Protein AF-D1BMT0-F1 (afdb_monomer)

Organism: Veillonella parvula (strain ATCC 10790 / DSM 2008 / CCUG 5123 / JCM 12972 / NCTC 11810 / Te3) (NCBI:txid479436)

Sequence (242 aa):
MDELYSVRMRAAQGGPHENGGHHISGAERIVTLNQVGFIAQSLAERALHHSKGTADFINITVDLIPSETITYIDCLKVKEHTANTVTEAHQLAVKLLQGTDISESAIRNSIFLLKSLVSSMRGAMLVDAISGERLDAGNRGVRVSHMDSFDSDKLGDNEHMREALVLASKVQSAEGIVGELCWSDDPDYTIGYVACNGVYHRIPNMKEIGSNLGGRVFFVKPNIDLEGVIEYLEKEPVLVQW

InterPro domains:
  IPR005499 6-carboxyhexanoate--CoA ligase [MF_00668] (4-241)
  IPR005499 6-carboxyhexanoate--CoA ligase [PF03744] (5-240)
  IPR005499 6-carboxyhexanoate--CoA ligase [TIGR01204] (18-240)

Foldseek 3Di:
DAWKKKKKKWFFAPDDVVVVTHGFDIDIDIDGPVCNVVVNVVRQVCQCDGPSHGGPDMDIDMGTDDPVLEAEDAFFAEDEDEDDALVRLLVVLLVVLDDPQAHSQLSVLLLVVLVPDPAEECAAFEAARYNNDTDDDDRNYQHFDQWDEPCLCVVDDPPVVSRVRRLLRLLAPQPFFAKKWWDALNLQGQWTWMDHDRYTYITGRNDDRRHSGIHMYTHGYPPDPPVSSSCSRHPRHYYYDD

Solvent-accessible surface area (backbone atoms only — not comparable to full-atom values): 12889 Å² total; per-residue (Å²): 131,83,64,37,28,40,40,39,39,43,22,8,30,81,38,51,62,92,73,70,15,45,81,41,39,68,53,63,42,64,37,45,72,92,43,50,68,61,49,54,51,51,52,51,51,51,28,54,68,29,94,76,41,62,41,76,27,79,49,76,48,79,44,81,48,64,74,90,63,52,44,77,42,71,55,49,45,79,43,86,58,86,36,92,38,44,68,52,21,51,52,48,48,45,65,69,58,44,56,97,72,26,32,63,64,13,50,53,43,48,54,49,54,52,71,66,49,92,61,55,46,81,21,25,43,37,24,32,14,62,80,30,50,74,72,55,74,81,74,50,43,54,52,71,39,54,50,32,44,96,60,46,71,79,78,48,88,53,60,70,57,46,55,50,46,48,51,50,28,56,51,62,67,38,79,50,42,64,33,37,44,38,35,45,39,51,33,89,42,31,51,21,35,36,34,44,94,67,31,36,38,38,33,34,29,56,43,63,79,68,38,53,62,20,39,38,37,37,24,28,47,78,93,54,65,62,66,61,41,50,47,45,38,46,62,45,37,35,39,40,41,132

Structure (mmCIF, N/CA/C/O backbone):
data_AF-D1BMT0-F1
#
_entry.id   AF-D1BMT0-F1
#
loop_
_atom_site.group_PDB
_atom_site.id
_atom_site.type_symbol
_atom_site.label_atom_id
_atom_site.label_alt_id
_atom_site.label_comp_id
_atom_site.label_asym_id
_atom_site.label_entity_id
_atom_site.label_seq_id
_atom_site.pdbx_PDB_ins_code
_atom_site.Cartn_x
_atom_site.Cartn_y
_atom_site.Cartn_z
_atom_site.occupancy
_atom_site.B_iso_or_equiv
_atom_site.auth_seq_id
_atom_site.auth_comp_id
_atom_site.auth_asym_id
_atom_site.auth_atom_id
_atom_site.pdbx_PDB_model_num
ATOM 1 N N . MET A 1 1 ? -15.843 11.408 22.384 1.00 71.06 1 MET A N 1
ATOM 2 C CA . MET A 1 1 ? -15.293 11.445 21.017 1.00 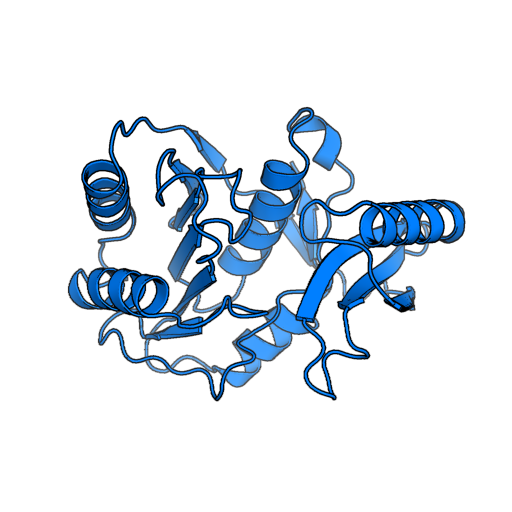71.06 1 MET A CA 1
ATOM 3 C C . MET A 1 1 ? -16.433 11.132 20.088 1.00 71.06 1 MET A C 1
ATOM 5 O O . MET A 1 1 ? -17.244 10.283 20.447 1.00 71.06 1 MET A O 1
ATOM 9 N N . ASP A 1 2 ? -16.521 11.847 18.975 1.00 85.00 2 ASP A N 1
ATOM 10 C CA . ASP A 1 2 ? -17.497 11.522 17.941 1.00 85.00 2 ASP A CA 1
ATOM 11 C C . ASP A 1 2 ? -17.183 10.143 17.350 1.00 85.00 2 ASP A C 1
ATOM 13 O O . ASP A 1 2 ? -16.026 9.718 17.323 1.00 85.00 2 ASP A O 1
ATOM 17 N N . GLU A 1 3 ? -18.219 9.434 16.910 1.00 92.88 3 GLU A N 1
ATOM 18 C CA . GLU A 1 3 ? -18.062 8.172 16.191 1.00 92.88 3 GLU A CA 1
ATOM 19 C C . GLU A 1 3 ? -17.334 8.401 14.865 1.00 92.88 3 GLU A C 1
ATOM 21 O O . GLU A 1 3 ? -17.663 9.327 14.112 1.00 92.88 3 GLU A O 1
ATOM 26 N N . LEU A 1 4 ? -16.369 7.530 14.576 1.00 96.62 4 LEU A N 1
ATOM 27 C CA . LEU A 1 4 ? -15.556 7.589 13.370 1.00 96.62 4 LEU A CA 1
ATOM 28 C C . LEU A 1 4 ? -15.907 6.448 12.425 1.00 96.62 4 LEU A C 1
ATOM 30 O O . LEU A 1 4 ? -16.125 5.317 12.846 1.00 96.62 4 LEU A O 1
ATOM 34 N N . TYR A 1 5 ? -15.937 6.756 11.137 1.00 96.69 5 TYR A N 1
ATOM 35 C CA . TYR A 1 5 ? -16.344 5.862 10.067 1.00 96.69 5 TYR A CA 1
ATOM 36 C C . TYR A 1 5 ? -15.218 5.752 9.043 1.00 96.69 5 TYR A C 1
ATOM 38 O O . TYR A 1 5 ? -14.707 6.769 8.574 1.00 96.69 5 TYR A O 1
ATOM 46 N N . SER A 1 6 ? -14.856 4.526 8.668 1.00 96.06 6 SER A N 1
ATOM 47 C CA . SER A 1 6 ? -13.969 4.252 7.539 1.00 96.06 6 SER A CA 1
ATOM 48 C C . SER A 1 6 ? -14.786 4.289 6.253 1.00 96.06 6 SER A C 1
ATOM 50 O O . SER A 1 6 ? -15.688 3.474 6.071 1.00 96.06 6 SER A O 1
ATOM 52 N N . VAL A 1 7 ? -14.478 5.227 5.360 1.00 97.38 7 VAL A N 1
ATOM 53 C CA . VAL A 1 7 ? -15.055 5.319 4.016 1.00 97.38 7 VAL A CA 1
ATOM 54 C C . VAL A 1 7 ? -13.980 4.913 3.017 1.00 97.38 7 VAL A C 1
ATOM 56 O O . VAL A 1 7 ? -12.996 5.626 2.841 1.00 97.38 7 VAL A O 1
ATOM 59 N N . ARG A 1 8 ? -14.152 3.769 2.353 1.00 96.56 8 ARG A N 1
ATOM 60 C CA . ARG A 1 8 ? -13.165 3.193 1.424 1.00 96.56 8 ARG A CA 1
ATOM 61 C C . ARG A 1 8 ? -13.764 3.063 0.037 1.00 96.56 8 ARG A C 1
ATOM 63 O O . ARG A 1 8 ? -14.887 2.593 -0.104 1.00 96.56 8 ARG A O 1
ATOM 70 N N . MET A 1 9 ? -13.008 3.432 -0.990 1.00 96.50 9 MET A N 1
ATOM 71 C CA . MET A 1 9 ? -13.428 3.369 -2.387 1.00 96.50 9 MET A CA 1
ATOM 72 C C . MET A 1 9 ? -12.431 2.577 -3.229 1.00 96.50 9 MET A C 1
ATOM 74 O O . MET A 1 9 ? -11.211 2.707 -3.088 1.00 96.50 9 MET A O 1
ATOM 78 N N . ARG A 1 10 ? -12.962 1.776 -4.155 1.00 94.88 10 ARG A N 1
ATOM 79 C CA . ARG A 1 10 ? -12.200 1.169 -5.250 1.00 94.88 10 ARG A CA 1
ATOM 80 C C . ARG A 1 10 ? -12.962 1.277 -6.565 1.00 94.88 10 ARG A C 1
ATOM 82 O O . ARG A 1 10 ? -14.167 1.037 -6.609 1.00 94.88 10 ARG A O 1
ATOM 89 N N . ALA A 1 11 ? -12.227 1.561 -7.634 1.00 95.81 11 ALA A N 1
ATOM 90 C CA . ALA A 1 11 ? -12.766 1.754 -8.969 1.00 95.81 11 ALA A CA 1
ATOM 91 C C . ALA A 1 11 ? -11.979 0.975 -10.031 1.00 95.81 11 ALA A C 1
ATOM 93 O O . ALA A 1 11 ? -10.755 0.793 -9.926 1.00 95.81 11 ALA A O 1
ATOM 94 N N . ALA A 1 12 ? -12.691 0.487 -11.042 1.00 95.12 12 ALA A N 1
ATOM 95 C CA . ALA A 1 12 ? -12.141 -0.300 -12.136 1.00 95.12 12 ALA A CA 1
ATOM 96 C C . ALA A 1 12 ? -12.815 0.020 -13.475 1.00 95.12 12 ALA A C 1
ATOM 98 O O . ALA A 1 12 ? -13.932 0.534 -13.503 1.00 95.12 12 ALA A O 1
ATOM 99 N N . GLN A 1 13 ? -12.119 -0.306 -14.563 1.00 94.88 13 GLN A N 1
ATOM 100 C CA . GLN A 1 13 ? -12.630 -0.288 -15.931 1.00 94.88 13 GLN A CA 1
ATOM 101 C C . GLN A 1 13 ? -12.543 -1.696 -16.534 1.00 94.88 13 GLN A C 1
ATOM 103 O O . GLN A 1 13 ? -11.547 -2.398 -16.346 1.00 94.88 13 GLN A O 1
ATOM 108 N N . GLY A 1 14 ? -13.564 -2.108 -17.283 1.00 95.38 14 GLY A N 1
ATOM 109 C CA . GLY A 1 14 ? -13.712 -3.475 -17.774 1.00 95.38 14 GLY A CA 1
ATOM 110 C C . GLY A 1 14 ? -14.320 -4.421 -16.733 1.00 95.38 14 GLY A C 1
ATOM 111 O O . GLY A 1 14 ? -14.075 -5.625 -16.794 1.00 95.38 14 GLY A O 1
ATOM 112 N N . GLY A 1 15 ? -15.095 -3.895 -15.777 1.00 94.38 15 GLY A N 1
ATOM 113 C CA . GLY A 1 15 ? -15.725 -4.659 -14.697 1.00 94.38 15 GLY A CA 1
ATOM 114 C C . GLY A 1 15 ? -14.922 -4.691 -13.386 1.00 94.38 15 GLY A C 1
ATOM 115 O O . GLY A 1 15 ? -13.893 -4.029 -13.265 1.00 94.38 15 GLY A O 1
ATOM 116 N N . P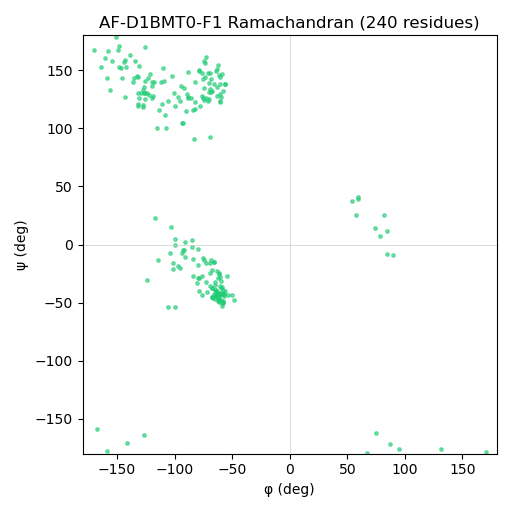RO A 1 16 ? -15.385 -5.439 -12.365 1.00 93.69 16 PRO A N 1
ATOM 117 C CA . PRO A 1 16 ? -14.725 -5.508 -11.058 1.00 93.69 16 PRO A CA 1
ATOM 118 C C . PRO A 1 16 ? -13.303 -6.086 -11.126 1.00 93.69 16 PRO A C 1
ATOM 120 O O . PRO A 1 16 ? -12.999 -6.917 -11.986 1.00 93.69 16 PRO A O 1
ATOM 123 N N . HIS A 1 17 ? -12.439 -5.730 -10.165 1.00 89.62 17 HIS A N 1
ATOM 124 C CA . HIS A 1 17 ? -11.061 -6.249 -10.101 1.00 89.62 17 HIS A CA 1
ATOM 125 C C . HIS A 1 17 ? -11.010 -7.778 -9.979 1.00 89.62 17 HIS A C 1
ATOM 127 O O . HIS A 1 17 ? -10.063 -8.403 -10.449 1.00 89.62 17 HIS A O 1
ATOM 133 N N . GLU A 1 18 ? -12.012 -8.381 -9.337 1.00 89.44 18 GLU A N 1
ATOM 134 C CA . GLU A 1 18 ? -12.175 -9.832 -9.192 1.00 89.44 18 GLU A CA 1
ATOM 135 C C . GLU A 1 18 ? -12.336 -10.542 -10.541 1.00 89.44 18 GLU A C 1
ATOM 137 O O . GLU A 1 18 ? -11.962 -11.705 -10.668 1.00 89.44 18 GLU A O 1
ATOM 142 N N . ASN A 1 19 ? -12.820 -9.821 -11.554 1.00 92.19 19 ASN A N 1
ATOM 143 C CA . ASN A 1 19 ? -13.013 -10.314 -12.914 1.00 92.19 19 ASN A CA 1
ATOM 144 C C . ASN A 1 19 ? -11.914 -9.822 -13.873 1.00 92.19 19 ASN A C 1
ATOM 146 O O . ASN A 1 19 ? -12.079 -9.895 -15.087 1.00 92.19 19 ASN A O 1
ATOM 150 N N . GLY A 1 20 ? -10.797 -9.311 -13.343 1.00 88.19 20 GLY A N 1
ATOM 151 C CA . GLY A 1 20 ? -9.677 -8.814 -14.147 1.00 88.19 20 GLY A CA 1
ATOM 152 C C . GLY A 1 20 ? -9.821 -7.370 -14.632 1.00 88.19 20 GLY A C 1
ATOM 153 O O . GLY A 1 20 ? -9.018 -6.940 -15.456 1.00 88.19 20 GLY A O 1
ATOM 154 N N . GLY A 1 21 ? -10.796 -6.615 -14.112 1.00 92.00 21 GLY A N 1
ATOM 155 C CA . GLY A 1 21 ? -10.943 -5.192 -14.410 1.00 92.00 21 GLY A CA 1
ATOM 156 C C . GLY A 1 21 ? -9.685 -4.386 -14.082 1.00 92.00 21 GLY A C 1
ATOM 157 O O . GLY A 1 21 ? -9.050 -4.577 -13.036 1.00 92.00 21 GLY A O 1
ATOM 158 N N . HIS A 1 22 ? -9.332 -3.468 -14.978 1.00 89.25 22 HIS A N 1
ATOM 159 C CA . HIS A 1 22 ? -8.178 -2.593 -14.829 1.00 89.25 22 HIS A CA 1
ATOM 160 C C . HIS A 1 22 ? -8.414 -1.596 -13.692 1.00 89.25 22 HIS A C 1
ATOM 162 O O . HIS A 1 22 ? -9.466 -0.966 -13.619 1.00 89.25 22 HIS A O 1
ATOM 168 N N . HIS A 1 23 ? -7.448 -1.454 -12.785 1.00 88.69 23 HIS A N 1
ATOM 169 C CA . HIS A 1 23 ? -7.578 -0.546 -11.651 1.00 88.69 23 HIS A CA 1
ATOM 170 C C . HIS A 1 23 ? -7.507 0.916 -12.103 1.00 88.69 23 HIS A C 1
ATOM 172 O O . HIS A 1 23 ? -6.514 1.324 -12.696 1.00 88.69 23 HIS A O 1
ATOM 178 N N . ILE A 1 24 ? -8.537 1.699 -11.771 1.00 90.62 24 ILE A N 1
ATOM 179 C CA . ILE A 1 24 ? -8.607 3.125 -12.113 1.00 90.62 24 ILE A CA 1
ATOM 180 C C . ILE A 1 24 ? -8.216 3.988 -10.922 1.00 90.62 24 ILE A C 1
ATOM 182 O O . ILE A 1 24 ? -7.329 4.826 -11.037 1.00 90.62 24 ILE A O 1
ATOM 186 N N . SER A 1 25 ? -8.864 3.779 -9.776 1.00 90.50 25 SER A N 1
ATOM 187 C CA . SER A 1 25 ? -8.621 4.579 -8.579 1.00 90.50 25 SER A CA 1
ATOM 188 C C . SER A 1 25 ? -8.960 3.809 -7.310 1.00 90.50 25 SER A C 1
ATOM 190 O O . SER A 1 25 ? -9.739 2.849 -7.315 1.00 90.50 25 SER A O 1
ATOM 192 N N . GLY A 1 26 ? -8.373 4.231 -6.201 1.00 91.75 26 GLY A N 1
ATOM 193 C CA . GLY A 1 26 ? -8.740 3.796 -4.868 1.00 91.75 26 GLY A CA 1
ATOM 194 C C . GLY A 1 26 ? -8.275 4.821 -3.852 1.00 91.75 26 GLY A C 1
ATOM 195 O O . GLY A 1 26 ? -7.221 5.426 -4.024 1.00 91.75 26 GLY A O 1
ATOM 196 N N . ALA A 1 27 ? -9.079 5.020 -2.822 1.00 92.75 27 ALA A N 1
ATOM 197 C CA . ALA A 1 27 ? -8.809 5.979 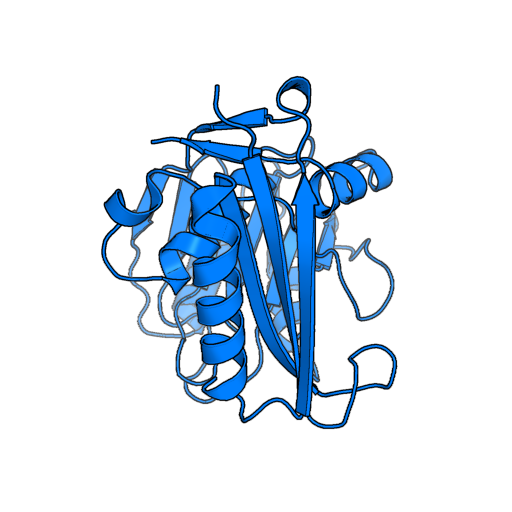-1.765 1.00 92.75 27 ALA A CA 1
ATOM 198 C C . ALA A 1 27 ? -9.645 5.620 -0.539 1.00 92.75 27 ALA A C 1
ATOM 200 O O . ALA A 1 27 ? -10.642 4.901 -0.639 1.00 92.75 27 ALA A O 1
ATOM 201 N N . GLU A 1 28 ? -9.236 6.127 0.611 1.00 94.50 28 GLU A N 1
ATOM 202 C CA . GLU A 1 28 ? -9.969 5.962 1.854 1.00 94.50 28 GLU A CA 1
ATOM 203 C C . GLU A 1 28 ? -9.873 7.204 2.724 1.00 94.50 28 GLU A C 1
ATOM 205 O O . GLU A 1 28 ? -8.955 8.011 2.558 1.00 94.50 28 GLU A O 1
ATOM 210 N N . ARG A 1 29 ? -10.845 7.352 3.623 1.00 94.81 29 ARG A N 1
ATOM 211 C CA . ARG A 1 29 ? -10.865 8.370 4.668 1.00 94.81 29 ARG A CA 1
ATOM 212 C C . ARG A 1 29 ? -11.455 7.806 5.960 1.00 94.81 29 ARG A C 1
ATOM 214 O O . ARG A 1 29 ? -12.303 6.915 5.909 1.00 94.81 29 ARG A O 1
ATOM 221 N N . ILE A 1 30 ? -11.053 8.355 7.101 1.00 95.31 30 ILE A N 1
ATOM 222 C CA . ILE A 1 30 ? -11.669 8.123 8.411 1.00 95.31 30 ILE A CA 1
ATOM 223 C C . ILE A 1 30 ? -12.295 9.434 8.862 1.00 95.31 30 ILE A C 1
ATOM 225 O O . ILE A 1 30 ? -11.600 10.423 9.075 1.00 95.31 30 ILE A O 1
ATOM 229 N N . VAL A 1 31 ? -13.619 9.450 8.991 1.00 94.75 31 VAL A N 1
ATOM 230 C CA . VAL A 1 31 ? -14.383 10.692 9.160 1.00 94.75 31 VAL A CA 1
ATOM 231 C C . VAL A 1 31 ? -15.495 10.562 10.186 1.00 94.75 31 VAL A C 1
ATOM 233 O O . VAL A 1 31 ? -15.909 9.460 10.531 1.00 94.75 31 VAL A O 1
ATOM 236 N N . THR A 1 32 ? -16.014 11.688 10.666 1.00 95.25 32 THR A N 1
ATOM 237 C CA . THR A 1 32 ? -17.200 11.689 11.531 1.00 95.25 32 THR A CA 1
ATOM 238 C C . THR A 1 32 ? -18.474 11.400 10.726 1.00 95.25 32 THR A C 1
ATOM 240 O O . THR A 1 32 ? -18.532 11.624 9.514 1.00 95.25 32 THR A O 1
ATOM 243 N N . LEU A 1 33 ? -19.539 10.932 11.391 1.00 95.56 33 LEU A N 1
ATOM 244 C CA . LEU A 1 33 ? -20.809 10.545 10.745 1.00 95.56 33 LEU A CA 1
ATOM 245 C C . LEU A 1 33 ? -21.374 11.606 9.779 1.00 95.56 33 LEU A C 1
ATOM 247 O O . LEU A 1 33 ? -21.811 11.291 8.674 1.00 95.56 33 LEU A O 1
ATOM 251 N N . ASN A 1 34 ? -21.352 12.879 10.179 1.00 95.81 34 ASN A N 1
ATOM 252 C CA . ASN A 1 34 ? -21.851 13.998 9.371 1.00 95.81 34 ASN A CA 1
ATOM 253 C C . ASN A 1 34 ? -21.043 14.244 8.082 1.00 95.81 34 ASN A C 1
ATOM 255 O O . ASN A 1 34 ? -21.527 14.947 7.197 1.00 95.81 34 ASN A O 1
ATOM 259 N N . GLN A 1 35 ? -19.839 13.680 7.964 1.00 95.88 35 GLN A N 1
ATOM 260 C CA . GLN A 1 35 ? -18.975 13.833 6.797 1.00 95.88 35 GLN A CA 1
ATOM 261 C C . GLN A 1 35 ? -19.118 12.690 5.782 1.00 95.88 35 GLN A C 1
ATOM 263 O O . GLN A 1 35 ? -18.808 12.875 4.605 1.00 95.88 35 GLN A O 1
ATOM 268 N N . VAL A 1 36 ? -19.635 11.529 6.204 1.00 96.88 36 VAL A N 1
ATOM 269 C CA . VAL A 1 36 ? -19.723 10.303 5.388 1.00 96.88 36 VAL A CA 1
ATOM 270 C C . VAL A 1 36 ? -20.318 10.566 4.003 1.00 96.88 36 VAL A C 1
ATOM 272 O O . VAL A 1 36 ? -19.745 10.149 2.998 1.00 96.88 36 VAL A O 1
ATOM 275 N N . GLY A 1 37 ? -21.441 11.289 3.933 1.00 97.31 37 GLY A N 1
ATOM 276 C CA . GLY A 1 37 ? -22.147 11.536 2.673 1.00 97.31 37 GLY A CA 1
ATOM 277 C C . GLY A 1 37 ? -21.317 12.313 1.648 1.00 97.31 37 GLY A C 1
ATOM 278 O O . GLY A 1 37 ? -21.207 11.886 0.499 1.00 97.31 37 GLY A O 1
ATOM 279 N N . PHE A 1 38 ? -20.698 13.429 2.052 1.00 96.88 38 PHE A N 1
ATOM 280 C CA . PHE A 1 38 ? -19.913 14.237 1.114 1.00 96.88 38 PHE A CA 1
ATOM 281 C C . PHE A 1 38 ? -18.589 13.560 0.745 1.00 96.88 38 PHE A C 1
ATOM 283 O O . PHE A 1 38 ? -18.123 13.708 -0.382 1.00 96.88 38 PHE A O 1
ATOM 290 N N . ILE A 1 39 ? -17.988 12.799 1.664 1.00 96.31 39 ILE A N 1
ATOM 291 C CA . ILE A 1 39 ? -16.762 12.046 1.383 1.00 96.31 39 ILE A CA 1
ATOM 292 C C . ILE A 1 39 ? -17.049 10.935 0.379 1.00 96.31 39 ILE A C 1
ATOM 294 O O . ILE A 1 39 ? -16.319 10.809 -0.600 1.00 96.31 39 ILE A O 1
ATOM 298 N N . ALA A 1 40 ? -18.137 10.180 0.553 1.00 97.75 40 ALA A N 1
ATOM 299 C CA . ALA A 1 40 ? -18.548 9.167 -0.415 1.00 97.75 40 ALA A CA 1
ATOM 300 C C . ALA A 1 40 ? -18.766 9.774 -1.813 1.00 97.75 40 ALA A C 1
ATOM 302 O O . ALA A 1 40 ? -18.295 9.216 -2.804 1.00 97.75 40 ALA A O 1
ATOM 303 N N . GLN A 1 41 ? -19.403 10.947 -1.893 1.00 97.75 41 GLN A N 1
ATOM 304 C CA . GLN A 1 41 ? -19.543 11.680 -3.152 1.00 97.75 41 GLN A CA 1
ATOM 305 C C . GLN A 1 41 ? -18.178 12.070 -3.740 1.00 97.75 41 GLN A C 1
ATOM 307 O O . GLN A 1 41 ? -17.917 11.782 -4.904 1.00 97.75 41 GLN A O 1
ATOM 312 N N . SER A 1 42 ? -17.292 12.674 -2.944 1.00 96.06 42 SER A N 1
ATOM 313 C CA . SER A 1 42 ? -15.950 13.081 -3.384 1.00 96.06 42 SER A CA 1
ATOM 314 C C . SER A 1 42 ? -15.133 11.902 -3.933 1.00 96.06 42 SER A C 1
ATOM 316 O O . SER A 1 42 ? -14.520 11.998 -4.996 1.00 96.06 42 SER A O 1
ATOM 318 N N . LEU A 1 43 ? -15.183 10.745 -3.265 1.00 95.56 43 LEU A N 1
ATOM 319 C CA . LEU A 1 43 ? -14.502 9.536 -3.731 1.00 95.56 43 LEU A CA 1
ATOM 320 C C . LEU A 1 43 ? -15.111 8.983 -5.029 1.00 95.56 43 LEU A C 1
ATOM 322 O O . LEU A 1 43 ? -14.370 8.519 -5.896 1.00 95.56 43 LEU A O 1
ATOM 326 N N . ALA A 1 44 ? -16.435 9.051 -5.197 1.00 96.50 44 ALA A N 1
ATOM 327 C CA . ALA A 1 44 ? -17.079 8.680 -6.456 1.00 96.50 44 ALA A CA 1
ATOM 328 C C . ALA A 1 44 ? -16.639 9.603 -7.607 1.00 96.50 44 ALA A C 1
ATOM 330 O O . ALA A 1 44 ? -16.279 9.119 -8.678 1.00 96.50 44 ALA A O 1
ATOM 331 N N . GLU A 1 45 ? -16.586 10.916 -7.372 1.00 96.19 45 GLU A N 1
ATOM 332 C CA . GLU A 1 45 ? -16.110 11.897 -8.356 1.00 96.19 45 GLU A CA 1
ATOM 333 C C . GLU A 1 45 ? -14.652 11.643 -8.756 1.00 96.19 45 GLU A C 1
ATOM 335 O O . GLU A 1 45 ? -14.330 11.628 -9.948 1.00 96.19 45 GLU A O 1
ATOM 340 N N . ARG A 1 46 ? -13.778 11.355 -7.779 1.00 92.69 46 ARG A N 1
ATOM 341 C CA . ARG A 1 46 ? -12.376 10.977 -8.025 1.00 92.69 46 ARG A CA 1
ATOM 342 C C . ARG A 1 46 ? -12.260 9.738 -8.914 1.00 92.69 46 ARG A C 1
ATOM 344 O O . ARG A 1 46 ? -11.387 9.685 -9.776 1.00 92.69 46 ARG A O 1
ATOM 351 N N . ALA A 1 47 ? -13.129 8.747 -8.726 1.00 93.25 47 ALA A N 1
ATOM 352 C CA . ALA A 1 47 ? -13.146 7.536 -9.544 1.00 93.25 47 ALA A CA 1
ATOM 353 C C . ALA A 1 47 ? -13.614 7.780 -10.989 1.00 93.25 47 ALA A C 1
ATOM 355 O O . ALA A 1 47 ? -13.113 7.134 -11.911 1.00 93.25 47 ALA A O 1
ATOM 356 N N . LEU A 1 48 ? -14.565 8.695 -11.192 1.00 94.94 48 LEU A N 1
ATOM 357 C CA . LEU A 1 48 ? -15.126 9.009 -12.511 1.00 94.94 48 LEU A CA 1
ATOM 358 C C . LEU A 1 48 ? -14.190 9.872 -13.373 1.00 94.94 48 LEU A C 1
ATOM 360 O O . LEU A 1 48 ? -14.233 9.776 -14.600 1.00 94.94 48 LEU A O 1
ATOM 364 N N . HIS A 1 49 ? -13.326 10.669 -12.739 1.00 92.88 49 HIS A N 1
ATOM 365 C CA . HIS A 1 49 ? -12.472 11.662 -13.399 1.00 92.88 49 HIS A CA 1
ATOM 366 C C . HIS A 1 49 ? -10.964 11.381 -13.256 1.00 92.88 49 HIS A C 1
ATOM 368 O O . HIS A 1 49 ? -10.147 12.296 -13.364 1.00 92.88 49 HIS A O 1
ATOM 374 N N . HIS A 1 50 ? -10.572 10.130 -12.999 1.00 87.38 50 HIS A N 1
ATOM 375 C CA . HIS A 1 50 ? -9.168 9.771 -12.795 1.00 87.38 50 HIS A CA 1
ATOM 376 C C . HIS A 1 50 ? -8.344 9.834 -14.094 1.00 87.38 50 HIS A C 1
ATOM 378 O O . HIS A 1 50 ? -8.821 9.479 -15.172 1.00 87.38 50 HIS A O 1
ATOM 384 N N . SER A 1 51 ? -7.056 10.180 -13.994 1.00 83.06 51 SER A N 1
ATOM 385 C CA . SER A 1 51 ? -6.132 10.266 -15.143 1.00 83.06 51 SER A CA 1
ATOM 386 C C . SER A 1 51 ? -5.899 8.927 -15.860 1.00 83.06 51 SER A C 1
ATOM 388 O O . SER A 1 51 ? -5.563 8.903 -17.042 1.00 83.06 51 SER A O 1
ATOM 390 N N . LYS A 1 52 ? -6.121 7.804 -15.163 1.00 83.31 52 LYS A N 1
ATOM 391 C CA . LYS A 1 52 ? -6.040 6.437 -15.716 1.00 83.31 52 LYS A CA 1
ATOM 392 C C . LYS A 1 52 ? -7.227 6.067 -16.613 1.00 83.31 52 LYS A C 1
ATOM 394 O O . LYS A 1 52 ? -7.152 5.066 -17.318 1.00 83.31 52 LYS A O 1
ATOM 399 N N . GLY A 1 53 ? -8.306 6.850 -16.594 1.00 87.19 53 GLY A N 1
ATOM 400 C CA . GLY A 1 53 ? -9.519 6.614 -17.375 1.00 87.19 53 GLY A CA 1
ATOM 401 C C . GLY A 1 53 ? -10.794 6.705 -16.538 1.00 87.19 53 GLY A C 1
ATOM 402 O O . GLY A 1 53 ? -10.763 7.003 -15.346 1.00 87.19 53 GLY A O 1
ATOM 403 N N . THR A 1 54 ? -11.930 6.424 -17.175 1.00 90.31 54 THR A N 1
ATOM 404 C CA . THR A 1 54 ? -13.252 6.447 -16.533 1.00 90.31 54 THR A CA 1
ATOM 405 C C . THR A 1 54 ? -13.644 5.049 -16.071 1.00 90.31 54 THR A C 1
ATOM 407 O O . THR A 1 54 ? -13.702 4.115 -16.874 1.00 90.31 54 THR A O 1
ATOM 410 N N . ALA A 1 55 ? -13.932 4.912 -14.779 1.00 94.62 55 ALA A N 1
ATOM 411 C CA . ALA A 1 55 ? -14.385 3.658 -14.195 1.00 94.62 55 ALA A CA 1
ATOM 412 C C . ALA A 1 55 ? -15.809 3.283 -14.646 1.00 94.62 55 ALA A C 1
ATOM 414 O O . ALA A 1 55 ? -16.700 4.129 -14.676 1.00 94.62 55 ALA A O 1
ATOM 415 N N . ASP A 1 56 ? -16.031 1.999 -14.938 1.00 96.06 56 ASP A N 1
ATOM 416 C CA . ASP A 1 56 ? -17.359 1.401 -15.156 1.00 96.06 56 ASP A CA 1
ATOM 417 C C . ASP A 1 56 ? -17.836 0.566 -13.954 1.00 96.06 56 ASP A C 1
ATOM 419 O O . ASP A 1 56 ? -18.994 0.152 -13.886 1.00 96.06 56 ASP A O 1
ATOM 423 N N . PHE A 1 57 ? -16.959 0.375 -12.967 1.00 97.81 57 PHE A N 1
ATOM 424 C CA . PHE A 1 57 ? -17.259 -0.222 -11.677 1.00 97.81 57 PHE A CA 1
ATOM 425 C C . PHE A 1 57 ? -16.697 0.650 -10.553 1.00 97.81 57 PHE A C 1
ATOM 427 O O . PHE A 1 57 ? -15.499 0.934 -10.520 1.00 97.81 57 PHE A O 1
ATOM 434 N N . ILE A 1 58 ? -17.549 1.028 -9.598 1.00 97.62 58 ILE A N 1
ATOM 435 C CA . ILE A 1 58 ? -17.171 1.756 -8.381 1.00 97.62 58 ILE A CA 1
ATOM 436 C C . ILE A 1 58 ? -17.826 1.055 -7.194 1.00 97.62 58 ILE A C 1
ATOM 438 O O . ILE A 1 58 ? -19.024 0.777 -7.207 1.00 97.62 58 ILE A O 1
ATOM 442 N N . ASN A 1 59 ? -17.040 0.773 -6.160 1.00 97.88 59 ASN A N 1
ATOM 443 C CA . ASN A 1 59 ? -17.524 0.238 -4.896 1.00 97.88 59 ASN A CA 1
ATOM 444 C C . ASN A 1 59 ? -17.039 1.142 -3.761 1.00 97.88 59 ASN A C 1
ATOM 446 O O . ASN A 1 59 ? -15.839 1.413 -3.666 1.00 97.88 59 ASN A O 1
ATOM 450 N N . ILE A 1 60 ? -17.983 1.616 -2.948 1.00 98.06 60 ILE A N 1
ATOM 451 C CA . ILE A 1 60 ? -17.730 2.415 -1.753 1.00 98.06 60 ILE A CA 1
ATOM 452 C C . ILE A 1 60 ? -18.288 1.650 -0.557 1.00 98.06 60 ILE A C 1
ATOM 454 O O . ILE A 1 60 ? -19.470 1.307 -0.539 1.00 98.06 60 ILE A O 1
ATOM 458 N N . THR A 1 61 ? -17.441 1.428 0.441 1.00 97.81 61 THR A N 1
ATOM 459 C CA . THR A 1 61 ? -17.801 0.802 1.714 1.00 97.81 61 THR A CA 1
ATOM 460 C C . THR A 1 61 ? -17.707 1.838 2.823 1.00 97.81 61 THR A C 1
ATOM 462 O O . THR A 1 61 ? -16.777 2.647 2.832 1.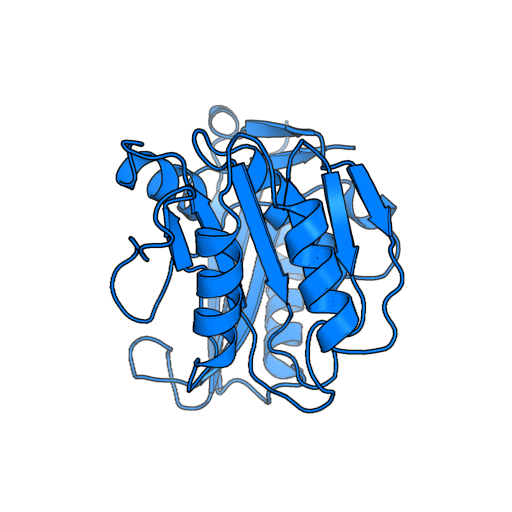00 97.81 61 THR A O 1
ATOM 465 N N . VAL A 1 62 ? -18.664 1.806 3.750 1.00 97.38 62 VAL A N 1
ATOM 466 C CA . VAL A 1 62 ? -18.680 2.643 4.952 1.00 97.38 62 VAL A CA 1
ATOM 467 C C . VAL A 1 62 ? -18.858 1.741 6.165 1.00 97.38 62 VAL A C 1
ATOM 469 O O . VAL A 1 62 ? -19.878 1.062 6.267 1.00 97.38 62 VAL A O 1
ATOM 472 N N . ASP A 1 63 ? -17.897 1.771 7.083 1.00 96.00 63 ASP A N 1
ATOM 473 C CA . ASP A 1 63 ? -17.894 0.961 8.302 1.00 96.00 63 ASP A CA 1
ATOM 474 C C . ASP A 1 63 ? -17.700 1.865 9.530 1.00 96.00 63 ASP A C 1
ATOM 476 O O . ASP A 1 63 ? -16.840 2.744 9.514 1.00 96.00 63 ASP A O 1
ATOM 480 N N . LEU A 1 64 ? -18.472 1.656 10.602 1.00 96.94 64 LEU A N 1
ATOM 481 C CA . LEU A 1 64 ? -18.201 2.282 11.903 1.00 96.94 64 LEU A CA 1
ATOM 482 C C . LEU A 1 64 ? -16.929 1.667 12.501 1.00 96.94 64 LEU A C 1
ATOM 484 O O . LEU A 1 64 ? -16.795 0.444 12.538 1.00 96.94 64 LEU A O 1
ATOM 488 N N . ILE A 1 65 ? -16.028 2.506 13.006 1.00 96.44 65 ILE A N 1
ATOM 489 C CA . ILE A 1 65 ? -14.799 2.082 13.676 1.00 96.44 65 ILE A CA 1
ATOM 490 C C . ILE A 1 65 ? -15.012 2.163 15.194 1.00 96.44 65 ILE A C 1
ATOM 492 O O . ILE A 1 65 ? -15.256 3.261 15.706 1.00 96.44 65 ILE A O 1
ATOM 496 N N . PRO A 1 66 ? -14.902 1.047 15.939 1.00 95.44 66 PRO A N 1
ATOM 497 C CA . PRO A 1 66 ? -14.914 1.089 17.397 1.00 95.44 66 PRO A CA 1
ATOM 498 C C . PRO A 1 66 ? -13.743 1.938 17.898 1.00 95.44 66 PRO A C 1
ATOM 500 O O . PRO A 1 66 ? -12.588 1.683 17.546 1.00 95.44 66 PRO A O 1
ATOM 503 N N . SER A 1 67 ? -14.024 2.975 18.685 1.00 92.62 67 SER A N 1
ATOM 504 C CA . SER A 1 67 ? -13.026 3.989 19.045 1.00 92.6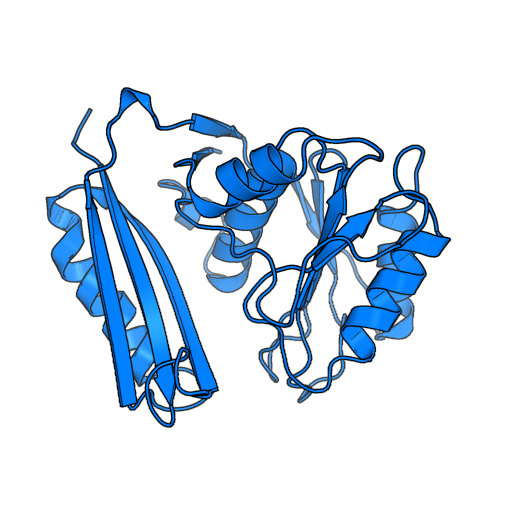2 67 SER A CA 1
ATOM 505 C C . SER A 1 67 ? -11.852 3.413 19.839 1.00 92.62 67 SER A C 1
ATOM 507 O O . SER A 1 67 ? -10.729 3.889 19.705 1.00 92.62 67 SER A O 1
ATOM 509 N N . GLU A 1 68 ? -12.085 2.347 20.600 1.00 94.69 68 GLU A N 1
ATOM 510 C CA . GLU A 1 68 ? -11.083 1.603 21.361 1.00 94.69 68 GLU A CA 1
ATOM 511 C C . GLU A 1 68 ? -10.088 0.813 20.498 1.00 94.69 68 GLU A C 1
ATOM 513 O O . GLU A 1 68 ? -9.047 0.406 21.004 1.00 94.69 68 GLU A O 1
ATOM 518 N N . THR A 1 69 ? -10.393 0.596 19.214 1.00 95.38 69 THR A N 1
ATOM 519 C CA . THR A 1 69 ? -9.502 -0.112 18.274 1.00 95.38 69 THR A CA 1
ATOM 520 C C . THR A 1 69 ? -8.560 0.827 17.530 1.00 95.38 69 THR A C 1
ATOM 522 O O . THR A 1 69 ? -7.639 0.370 16.859 1.00 95.38 69 THR A O 1
ATOM 525 N N . ILE A 1 70 ? -8.779 2.143 17.629 1.00 96.06 70 ILE A N 1
ATOM 526 C CA . ILE A 1 70 ? -8.009 3.130 16.878 1.00 96.06 70 ILE A CA 1
ATOM 527 C C . ILE A 1 70 ? -6.653 3.339 17.539 1.00 96.06 70 ILE A C 1
ATOM 529 O O . ILE A 1 70 ? -6.555 3.829 18.665 1.00 96.06 70 ILE A O 1
ATOM 533 N N . THR A 1 71 ? -5.598 3.041 16.788 1.00 96.75 71 THR A N 1
ATOM 534 C CA . THR A 1 71 ? -4.232 3.376 17.180 1.00 96.75 71 THR A CA 1
ATOM 535 C C . THR A 1 71 ? -3.869 4.764 16.661 1.00 96.75 71 THR A C 1
ATOM 537 O O . THR A 1 71 ? -4.023 5.063 15.477 1.00 96.75 71 THR A O 1
ATOM 540 N N . TYR A 1 72 ? -3.351 5.616 17.541 1.00 96.06 72 TYR A N 1
ATOM 541 C CA . TYR A 1 72 ? -2.833 6.932 17.176 1.00 96.06 72 TYR A CA 1
ATOM 542 C C . TYR A 1 72 ? -1.311 6.879 17.089 1.00 96.06 72 TYR A C 1
ATOM 544 O O . TYR A 1 72 ? -0.662 6.390 18.015 1.00 96.06 72 TYR A O 1
ATOM 552 N N . ILE A 1 73 ? -0.750 7.376 15.987 1.00 96.62 73 ILE A N 1
ATOM 553 C CA . ILE A 1 73 ? 0.701 7.415 15.766 1.00 96.62 73 ILE A CA 1
ATOM 554 C C . ILE A 1 73 ? 1.153 8.798 15.315 1.00 96.62 73 ILE A C 1
ATOM 556 O O . ILE A 1 73 ? 0.400 9.519 14.661 1.00 96.62 73 ILE A O 1
ATOM 560 N N . ASP A 1 74 ? 2.410 9.127 15.593 1.00 94.69 74 ASP A N 1
ATOM 561 C CA . ASP A 1 74 ? 3.047 10.310 15.026 1.00 94.69 74 ASP A CA 1
ATOM 562 C C . ASP A 1 74 ? 3.376 10.089 13.548 1.00 94.69 74 ASP A C 1
ATOM 564 O O . ASP A 1 74 ? 3.781 9.005 13.113 1.00 94.69 74 ASP A O 1
ATOM 568 N N . CYS A 1 75 ? 3.247 11.150 12.767 1.00 94.69 75 CYS A N 1
ATOM 569 C CA . CYS A 1 75 ? 3.647 11.144 11.374 1.00 94.69 75 CYS A CA 1
ATOM 570 C C . CYS A 1 75 ? 5.170 11.066 11.204 1.00 94.69 75 CYS A C 1
ATOM 572 O O . CYS A 1 75 ? 5.943 11.651 11.972 1.00 94.69 75 CYS A O 1
ATOM 574 N N . LEU A 1 76 ? 5.617 10.413 10.129 1.00 96.12 76 LEU A N 1
ATOM 575 C CA . LEU A 1 76 ? 7.030 10.394 9.761 1.00 96.12 76 LEU A CA 1
ATOM 576 C C . LEU A 1 76 ? 7.561 11.803 9.479 1.00 96.12 76 LEU A C 1
ATOM 578 O O . LEU A 1 76 ? 6.910 12.639 8.847 1.00 96.12 76 LEU A O 1
ATOM 582 N N . LYS A 1 77 ? 8.820 12.039 9.862 1.00 95.12 77 LYS A N 1
ATOM 583 C CA . LYS A 1 77 ? 9.526 13.271 9.495 1.00 95.12 77 LYS A CA 1
ATOM 584 C C . LYS A 1 77 ? 9.765 13.285 7.992 1.00 95.12 77 LYS A C 1
ATOM 586 O O . LYS A 1 77 ? 10.286 12.320 7.444 1.00 95.12 77 LYS A O 1
ATOM 591 N N . VAL A 1 78 ? 9.461 14.392 7.327 1.00 94.44 78 VAL A N 1
ATOM 592 C CA . VAL A 1 78 ? 9.662 14.513 5.878 1.00 94.44 78 VAL A CA 1
ATOM 593 C C . VAL A 1 78 ? 11.042 15.089 5.576 1.00 94.44 78 VAL A C 1
ATOM 595 O O . VAL A 1 78 ? 11.459 16.084 6.171 1.00 94.44 78 VAL A O 1
ATOM 598 N N . LYS A 1 79 ? 11.748 14.483 4.617 1.00 96.69 79 LYS A N 1
ATOM 599 C CA . LYS A 1 79 ? 12.983 15.028 4.048 1.00 96.69 79 LYS A CA 1
ATOM 600 C C . LYS A 1 79 ? 12.934 14.980 2.525 1.00 96.69 79 LYS A C 1
ATOM 602 O O . LYS A 1 79 ? 12.870 13.902 1.941 1.00 96.69 79 LYS A O 1
ATOM 607 N N . GLU A 1 80 ? 13.015 16.149 1.904 1.00 96.25 80 GLU A N 1
ATOM 608 C CA . GLU A 1 80 ? 13.097 16.304 0.450 1.00 96.25 80 GLU A CA 1
ATOM 609 C C . GLU A 1 80 ? 14.541 16.119 -0.032 1.00 96.25 80 GLU A C 1
ATOM 611 O O . GLU A 1 80 ? 15.489 16.591 0.607 1.00 96.25 80 GLU A O 1
ATOM 616 N N . HIS A 1 81 ? 14.710 15.439 -1.166 1.00 98.06 81 HIS A N 1
ATOM 617 C CA . HIS A 1 81 ? 16.007 15.222 -1.809 1.00 98.06 81 HIS A CA 1
ATOM 618 C C . HIS A 1 81 ? 15.993 15.684 -3.263 1.00 98.06 81 HIS A C 1
ATOM 620 O O . HIS A 1 81 ? 14.950 15.971 -3.845 1.00 98.06 81 HIS A O 1
ATOM 626 N N . THR A 1 82 ? 17.176 15.720 -3.869 1.00 97.75 82 THR A N 1
ATOM 627 C CA . THR A 1 82 ? 17.359 16.006 -5.290 1.00 97.75 82 THR A CA 1
ATOM 628 C C . THR A 1 82 ? 17.992 14.809 -5.994 1.00 97.75 82 THR A C 1
ATOM 630 O O . THR A 1 82 ? 18.880 14.148 -5.459 1.00 97.75 82 THR A O 1
ATOM 633 N N . ALA A 1 83 ? 17.513 14.531 -7.202 1.00 97.50 83 ALA A N 1
ATOM 634 C CA . ALA A 1 83 ? 18.063 13.559 -8.138 1.00 97.50 83 ALA A CA 1
ATOM 635 C C . ALA A 1 83 ? 17.620 13.979 -9.542 1.00 97.50 83 ALA A C 1
ATOM 637 O O . ALA A 1 83 ? 16.450 14.309 -9.734 1.00 97.50 83 ALA A O 1
ATOM 638 N N . ASN A 1 84 ? 18.527 14.002 -10.515 1.00 96.75 84 ASN A N 1
ATOM 639 C CA . ASN A 1 84 ? 18.238 14.499 -11.866 1.00 96.75 84 ASN A CA 1
ATOM 640 C C . ASN A 1 84 ? 17.907 13.376 -12.850 1.00 96.75 84 ASN A C 1
ATOM 642 O O . ASN A 1 84 ? 17.337 13.632 -13.906 1.00 96.75 84 ASN A O 1
ATOM 646 N N . THR A 1 85 ? 18.273 12.138 -12.520 1.00 98.12 85 THR A N 1
ATOM 647 C CA . THR A 1 85 ? 18.045 10.965 -13.368 1.00 98.12 85 THR A CA 1
ATOM 648 C C . THR A 1 85 ? 17.494 9.801 -12.553 1.00 98.12 85 THR A C 1
ATOM 650 O O . THR A 1 85 ? 17.725 9.717 -11.345 1.00 98.12 85 THR A O 1
ATOM 653 N N . VAL A 1 86 ? 16.833 8.856 -13.228 1.00 98.12 86 VAL A N 1
ATOM 654 C CA . VAL A 1 86 ? 16.354 7.608 -12.608 1.00 98.12 86 VAL A CA 1
ATOM 655 C C . VAL A 1 86 ? 17.485 6.835 -11.940 1.00 98.12 86 VAL A C 1
ATOM 657 O O . VAL A 1 86 ? 17.336 6.329 -10.829 1.00 98.12 86 VAL A O 1
ATOM 660 N N . THR A 1 87 ? 18.655 6.799 -12.574 1.00 98.12 87 THR A N 1
ATOM 661 C CA . THR A 1 87 ? 19.843 6.151 -12.012 1.00 98.12 87 THR A CA 1
ATOM 662 C C . THR A 1 87 ? 20.298 6.818 -10.713 1.00 98.12 87 THR A C 1
ATOM 664 O O . THR A 1 87 ? 20.556 6.115 -9.737 1.00 98.12 87 THR A O 1
ATOM 667 N N . GLU A 1 88 ? 20.373 8.153 -10.672 1.00 98.44 88 GLU A N 1
ATOM 668 C CA . GLU A 1 88 ? 20.727 8.899 -9.454 1.00 98.44 88 GLU A CA 1
ATOM 669 C C . GLU A 1 88 ? 19.702 8.670 -8.337 1.00 98.44 88 GLU A C 1
ATOM 671 O O . GLU A 1 88 ? 20.080 8.438 -7.188 1.00 98.44 88 GLU A O 1
ATOM 676 N N . ALA A 1 89 ? 18.412 8.673 -8.679 1.00 98.62 89 ALA A N 1
ATOM 677 C CA . ALA A 1 89 ? 17.325 8.449 -7.734 1.00 98.62 89 ALA A CA 1
ATOM 678 C C . ALA A 1 89 ? 17.405 7.047 -7.104 1.00 98.62 89 ALA A C 1
ATOM 680 O O . ALA A 1 89 ? 17.338 6.900 -5.882 1.00 98.62 89 ALA A O 1
ATOM 681 N N . HIS A 1 90 ? 17.641 6.010 -7.915 1.00 98.50 90 HIS A N 1
ATOM 682 C CA . HIS A 1 90 ? 17.795 4.630 -7.436 1.00 98.50 90 HIS A CA 1
ATOM 683 C C . HIS A 1 90 ? 19.064 4.440 -6.599 1.00 98.50 90 HIS A C 1
ATOM 685 O O . HIS A 1 90 ? 19.030 3.736 -5.591 1.00 98.50 90 HIS A O 1
ATOM 691 N N . GLN A 1 91 ? 20.175 5.088 -6.960 1.00 98.50 91 GLN A N 1
ATOM 692 C CA . GLN A 1 91 ? 21.394 5.081 -6.140 1.00 98.50 91 GLN A CA 1
ATOM 693 C C . GLN A 1 91 ? 21.171 5.758 -4.783 1.00 98.50 91 GLN A C 1
AT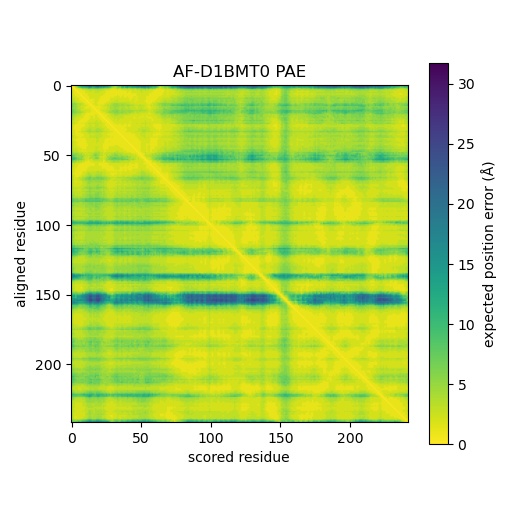OM 695 O O . GLN A 1 91 ? 21.643 5.258 -3.759 1.00 98.50 91 GLN A O 1
ATOM 700 N N . LEU A 1 92 ? 20.430 6.869 -4.758 1.00 98.62 92 LEU A N 1
ATOM 701 C CA . LEU A 1 92 ? 20.066 7.545 -3.520 1.00 98.62 92 LEU A CA 1
ATOM 702 C C . LEU A 1 92 ? 19.153 6.670 -2.651 1.00 98.62 92 LEU A C 1
ATOM 704 O O . LEU A 1 92 ? 19.405 6.556 -1.454 1.00 98.62 92 LEU A O 1
ATOM 708 N N . ALA A 1 93 ? 18.152 6.010 -3.239 1.00 98.62 93 ALA A N 1
ATOM 709 C CA . ALA A 1 93 ? 17.284 5.073 -2.526 1.00 98.62 93 ALA A CA 1
ATOM 710 C C . ALA A 1 93 ? 18.087 3.940 -1.862 1.00 98.62 93 ALA A C 1
ATOM 712 O O . ALA A 1 93 ? 17.880 3.664 -0.682 1.00 98.62 93 ALA A O 1
ATOM 713 N N . VAL A 1 94 ? 19.061 3.352 -2.574 1.00 98.62 94 VAL A N 1
ATOM 714 C CA . VAL A 1 94 ? 19.988 2.355 -2.004 1.00 98.62 94 VAL A CA 1
ATOM 715 C C . VAL A 1 94 ? 20.752 2.933 -0.818 1.00 98.62 94 VAL A C 1
ATOM 717 O O . VAL A 1 94 ? 20.746 2.339 0.254 1.00 98.62 94 VAL A O 1
ATOM 720 N N . LYS A 1 95 ? 21.357 4.115 -0.976 1.00 98.31 95 LYS A N 1
ATOM 721 C CA . LYS A 1 95 ? 22.134 4.764 0.089 1.00 98.31 95 LYS A CA 1
ATOM 722 C C . LYS A 1 95 ? 21.302 5.073 1.339 1.00 98.31 95 LYS A C 1
ATOM 724 O O . LYS A 1 95 ? 21.845 5.053 2.438 1.00 98.31 95 LYS A O 1
ATOM 729 N N . LEU A 1 96 ? 20.033 5.436 1.169 1.00 98.38 96 LEU A N 1
ATOM 730 C CA . LEU A 1 96 ? 19.146 5.809 2.270 1.00 98.38 96 LEU A CA 1
ATOM 731 C C . LEU A 1 96 ? 18.600 4.590 3.020 1.00 98.38 96 LEU A C 1
ATOM 733 O O . LEU A 1 96 ? 18.515 4.638 4.242 1.00 98.38 96 LEU A O 1
ATOM 737 N N . LEU A 1 97 ? 18.250 3.520 2.300 1.00 98.44 97 LEU A N 1
ATOM 738 C CA . LEU A 1 97 ? 17.702 2.294 2.887 1.00 98.44 97 LEU A CA 1
ATOM 739 C C . LEU A 1 97 ? 18.779 1.379 3.478 1.00 98.44 97 LEU A C 1
ATOM 741 O O . LEU A 1 97 ? 18.510 0.675 4.447 1.00 98.44 97 LEU A O 1
ATOM 745 N N . GLN A 1 98 ? 19.978 1.350 2.889 1.00 97.00 98 GLN A N 1
ATOM 746 C CA . GLN A 1 98 ? 21.044 0.453 3.327 1.00 97.00 98 GLN A CA 1
ATOM 747 C C . GLN A 1 98 ? 21.474 0.789 4.756 1.00 97.00 98 GLN A C 1
ATOM 749 O O . GLN A 1 98 ? 21.848 1.919 5.071 1.00 97.00 98 GLN A O 1
ATOM 754 N N . GLY A 1 99 ? 21.481 -0.227 5.612 1.00 93.75 99 GLY A N 1
ATOM 755 C CA . GLY A 1 99 ? 21.830 -0.075 7.016 1.00 93.75 99 GLY A CA 1
ATOM 756 C C . GLY A 1 99 ? 22.062 -1.418 7.687 1.00 93.75 99 GLY A C 1
ATOM 757 O O . GLY A 1 99 ? 22.334 -2.420 7.029 1.00 93.75 99 GLY A O 1
ATOM 758 N N . THR A 1 100 ? 21.954 -1.436 9.012 1.00 90.62 100 THR A N 1
ATOM 759 C CA . THR A 1 100 ? 22.055 -2.660 9.819 1.00 90.62 100 THR A CA 1
ATOM 760 C C . THR A 1 100 ? 20.926 -3.646 9.541 1.00 90.62 100 THR A C 1
ATOM 762 O O . THR A 1 100 ? 21.146 -4.850 9.614 1.00 90.62 100 THR A O 1
ATOM 765 N N . ASP A 1 101 ? 19.740 -3.136 9.205 1.00 96.44 101 ASP A N 1
ATOM 766 C CA . ASP A 1 101 ? 18.512 -3.928 9.112 1.00 96.44 101 ASP A CA 1
ATOM 767 C C . ASP A 1 101 ? 18.113 -4.289 7.677 1.00 96.44 101 ASP A C 1
ATOM 769 O O . ASP A 1 101 ? 17.295 -5.185 7.490 1.00 96.44 101 ASP A O 1
ATOM 773 N N . ILE A 1 102 ? 18.681 -3.618 6.665 1.00 98.31 102 ILE A N 1
ATOM 774 C CA . ILE A 1 102 ? 18.357 -3.849 5.251 1.00 98.31 102 ILE A CA 1
ATOM 775 C C . ILE A 1 102 ? 19.641 -4.004 4.438 1.00 98.31 102 ILE A C 1
ATOM 777 O O . ILE A 1 102 ? 20.476 -3.095 4.377 1.00 98.31 102 ILE A O 1
ATOM 781 N N . SER A 1 103 ? 19.788 -5.154 3.779 1.00 98.19 103 SER A N 1
ATOM 782 C CA . SER A 1 103 ? 20.941 -5.440 2.935 1.00 98.19 103 SER A CA 1
ATOM 783 C C . SER A 1 103 ? 20.850 -4.715 1.590 1.00 98.19 103 SER A C 1
ATOM 785 O O . SER A 1 103 ? 19.779 -4.539 1.004 1.00 98.19 103 SER A O 1
ATOM 787 N N . GLU A 1 104 ? 22.005 -4.337 1.040 1.00 98.12 104 GLU A N 1
ATOM 788 C CA . GLU A 1 104 ? 22.070 -3.745 -0.300 1.00 98.12 104 GLU A CA 1
ATOM 789 C C . GLU A 1 104 ? 21.489 -4.684 -1.370 1.00 98.12 104 GLU A C 1
ATOM 791 O O . GLU A 1 104 ? 20.813 -4.230 -2.296 1.00 98.12 104 GLU A O 1
ATOM 796 N N . SER A 1 105 ? 21.704 -5.997 -1.229 1.00 97.50 105 SER A N 1
ATOM 797 C CA . SER A 1 105 ? 21.130 -7.007 -2.121 1.00 97.50 105 SER A CA 1
ATOM 798 C C . SER A 1 105 ? 19.603 -7.002 -2.093 1.00 97.50 105 SER A C 1
ATOM 800 O O . SER A 1 105 ? 18.997 -7.037 -3.164 1.00 97.50 105 SER A O 1
ATOM 802 N N . ALA A 1 106 ? 18.978 -6.886 -0.915 1.00 98.50 106 ALA A N 1
ATOM 803 C CA . ALA A 1 106 ? 17.523 -6.823 -0.802 1.00 98.50 106 ALA A CA 1
ATOM 804 C C . ALA A 1 106 ? 16.955 -5.579 -1.496 1.00 98.50 106 ALA A C 1
ATOM 806 O O . ALA A 1 106 ? 15.981 -5.672 -2.249 1.00 98.50 106 ALA A O 1
ATOM 807 N N . ILE A 1 107 ? 17.604 -4.424 -1.326 1.00 98.69 107 ILE A N 1
ATOM 808 C CA . ILE A 1 107 ? 17.166 -3.169 -1.953 1.00 98.69 107 ILE A CA 1
ATOM 809 C C . ILE A 1 107 ? 17.310 -3.244 -3.474 1.00 98.69 107 ILE A C 1
ATOM 811 O O . ILE A 1 107 ? 16.381 -2.906 -4.210 1.00 98.69 107 ILE A O 1
ATOM 815 N N . ARG A 1 108 ? 18.455 -3.729 -3.971 1.00 98.19 108 ARG A N 1
ATOM 816 C CA . ARG A 1 108 ? 18.690 -3.882 -5.414 1.00 98.19 108 ARG A CA 1
ATOM 817 C C . ARG A 1 108 ? 17.721 -4.873 -6.047 1.00 98.19 108 ARG A C 1
ATOM 819 O O . ARG A 1 108 ? 17.204 -4.584 -7.127 1.00 98.19 108 ARG A O 1
ATOM 826 N N . ASN A 1 109 ? 17.442 -5.994 -5.379 1.00 98.06 109 ASN A N 1
ATOM 827 C CA . ASN A 1 109 ? 16.444 -6.945 -5.854 1.00 98.06 109 ASN A CA 1
ATOM 828 C C . ASN A 1 109 ? 15.046 -6.316 -5.878 1.00 98.06 109 ASN A C 1
ATOM 830 O O . ASN A 1 109 ? 14.327 -6.468 -6.854 1.00 98.06 109 ASN A O 1
ATOM 834 N N . SER A 1 110 ? 14.688 -5.523 -4.868 1.00 97.94 110 SER A N 1
ATOM 835 C CA . SER A 1 110 ? 13.400 -4.818 -4.810 1.00 97.94 110 SER A CA 1
ATOM 836 C C . SER A 1 110 ? 13.225 -3.811 -5.950 1.00 97.94 110 SER A C 1
ATOM 838 O O . SER A 1 110 ? 12.181 -3.782 -6.601 1.00 97.94 110 SER A O 1
ATOM 840 N N . ILE A 1 111 ? 14.269 -3.036 -6.269 1.00 97.81 111 ILE A N 1
ATOM 841 C CA . ILE A 1 111 ? 14.271 -2.150 -7.444 1.00 97.81 111 ILE A CA 1
ATOM 842 C C . ILE A 1 111 ? 14.106 -2.972 -8.730 1.00 97.81 111 ILE A C 1
ATOM 844 O O . ILE A 1 111 ? 13.336 -2.591 -9.611 1.00 97.81 111 ILE A O 1
ATOM 848 N N . PHE A 1 112 ? 14.804 -4.106 -8.848 1.00 96.81 112 PHE A N 1
ATOM 849 C CA . PHE A 1 112 ? 14.672 -5.003 -9.996 1.00 96.81 112 PHE A CA 1
ATOM 850 C C . PHE A 1 112 ? 13.256 -5.583 -10.126 1.00 96.81 112 PHE A C 1
ATOM 852 O O . PHE A 1 112 ? 12.700 -5.553 -11.224 1.00 96.81 112 PHE A O 1
ATOM 859 N N . LEU A 1 113 ? 12.655 -6.051 -9.030 1.00 95.31 113 LEU A N 1
ATOM 860 C CA . LEU A 1 113 ? 11.293 -6.584 -8.990 1.00 95.31 113 LEU A CA 1
ATOM 861 C C . LEU A 1 113 ? 10.282 -5.544 -9.478 1.00 95.31 113 LEU A C 1
ATOM 863 O O . LEU A 1 113 ? 9.488 -5.842 -10.368 1.00 95.31 113 LEU A O 1
ATOM 867 N N . LEU A 1 114 ? 10.356 -4.312 -8.965 1.00 94.88 114 LEU A N 1
ATOM 868 C CA . LEU A 1 114 ? 9.466 -3.228 -9.385 1.00 94.88 114 LEU A CA 1
ATOM 869 C C . LEU A 1 114 ? 9.667 -2.837 -10.858 1.00 94.88 114 LEU A C 1
ATOM 871 O O . LEU A 1 114 ? 8.693 -2.606 -11.572 1.00 94.88 114 LEU A O 1
ATOM 875 N N . LYS A 1 115 ? 10.912 -2.803 -11.351 1.00 94.25 115 LYS A N 1
ATOM 876 C CA . LYS A 1 115 ? 11.207 -2.531 -12.773 1.00 94.25 115 LYS A CA 1
ATOM 877 C C . LYS A 1 115 ? 10.778 -3.661 -13.711 1.00 94.25 115 LYS A C 1
ATOM 879 O O . LYS A 1 115 ? 10.574 -3.408 -14.893 1.00 94.25 115 LYS A O 1
ATOM 884 N N . SER A 1 116 ? 10.678 -4.886 -13.200 1.00 93.31 116 SER A N 1
ATOM 885 C CA . SER A 1 116 ? 10.314 -6.080 -13.973 1.00 93.31 116 SER A CA 1
ATOM 886 C C . SER A 1 116 ? 8.808 -6.350 -13.984 1.00 93.31 116 SER A C 1
ATOM 888 O O . SER A 1 116 ? 8.366 -7.347 -14.556 1.00 93.31 116 SER A O 1
ATOM 890 N N . LEU A 1 117 ? 8.008 -5.482 -13.357 1.00 89.56 117 LEU A N 1
ATOM 891 C CA . LEU A 1 117 ? 6.556 -5.564 -13.410 1.00 89.56 117 LEU A CA 1
ATOM 892 C C . LEU A 1 117 ? 6.063 -5.434 -14.856 1.00 89.56 117 LEU A C 1
ATOM 894 O O . LEU A 1 117 ? 6.402 -4.492 -15.565 1.00 89.56 117 LEU A O 1
ATOM 898 N N . VAL A 1 118 ? 5.214 -6.373 -15.275 1.00 84.12 118 VAL A N 1
ATOM 899 C CA . VAL A 1 118 ? 4.496 -6.298 -16.562 1.00 84.12 118 VAL A CA 1
ATOM 900 C C . VAL A 1 118 ? 3.285 -5.364 -16.450 1.00 84.12 118 VAL A C 1
ATOM 902 O O . VAL A 1 118 ? 2.875 -4.730 -17.418 1.00 84.12 118 VAL A O 1
ATOM 905 N N . SER A 1 119 ? 2.726 -5.263 -15.246 1.00 82.50 119 SER A N 1
ATOM 906 C CA . SER A 1 119 ? 1.640 -4.364 -14.874 1.00 82.50 119 SER A CA 1
ATOM 907 C C . SER A 1 119 ? 1.802 -3.956 -13.414 1.00 82.50 119 SER A C 1
ATOM 909 O O . SER A 1 119 ? 2.330 -4.732 -12.614 1.00 82.50 119 SER A O 1
ATOM 911 N N . SER A 1 120 ? 1.299 -2.781 -13.054 1.00 78.19 120 SER A N 1
ATOM 912 C CA . SER A 1 120 ? 1.308 -2.270 -11.681 1.00 78.19 120 SER A CA 1
ATOM 913 C C . SER A 1 120 ? 0.633 -3.247 -10.716 1.00 78.19 120 SER A C 1
ATOM 915 O O . SER A 1 120 ? -0.416 -3.827 -11.018 1.00 78.19 120 SER A O 1
ATOM 917 N N . MET A 1 121 ? 1.230 -3.429 -9.539 1.00 81.31 121 MET A N 1
ATOM 918 C CA . MET A 1 121 ? 0.602 -4.189 -8.460 1.00 81.31 121 MET A CA 1
ATOM 919 C C . MET A 1 121 ? -0.446 -3.345 -7.737 1.00 81.31 121 MET A C 1
ATOM 921 O O . MET A 1 121 ? -0.313 -2.132 -7.613 1.00 81.31 121 MET A O 1
ATOM 925 N N . ARG A 1 122 ? -1.490 -4.003 -7.220 1.00 81.38 122 ARG A N 1
ATOM 926 C CA . ARG A 1 122 ? -2.566 -3.336 -6.458 1.00 81.38 122 ARG A CA 1
ATOM 927 C C . ARG A 1 122 ? -2.195 -3.045 -5.001 1.00 81.38 122 ARG A C 1
ATOM 929 O O . ARG A 1 122 ? -2.898 -2.277 -4.350 1.00 81.38 122 ARG A O 1
ATOM 936 N N . GLY A 1 123 ? -1.165 -3.710 -4.495 1.00 91.69 123 GLY A N 1
ATOM 937 C CA . GLY A 1 123 ? -0.636 -3.600 -3.143 1.00 91.69 123 GLY A CA 1
ATOM 938 C C . GLY A 1 123 ? 0.889 -3.669 -3.162 1.00 91.69 123 GLY A C 1
ATOM 939 O O . GLY A 1 123 ? 1.509 -3.632 -4.227 1.00 91.69 123 GLY A O 1
ATOM 940 N N . ALA A 1 124 ? 1.490 -3.771 -1.985 1.00 95.69 124 ALA A N 1
ATOM 941 C CA . ALA A 1 124 ? 2.932 -3.864 -1.824 1.00 95.69 124 ALA A CA 1
ATOM 942 C C . ALA A 1 124 ? 3.426 -5.310 -1.881 1.00 95.69 124 ALA A C 1
ATOM 944 O O . ALA A 1 124 ? 2.734 -6.230 -1.440 1.00 95.69 124 ALA A O 1
ATOM 945 N N . MET A 1 125 ? 4.645 -5.494 -2.384 1.00 96.38 125 MET A N 1
ATOM 946 C CA . MET A 1 125 ? 5.395 -6.721 -2.139 1.00 96.38 125 MET A CA 1
ATOM 947 C C . MET A 1 125 ? 5.930 -6.705 -0.705 1.00 96.38 125 MET A C 1
ATOM 949 O O . MET A 1 125 ? 6.376 -5.657 -0.230 1.00 96.38 125 MET A O 1
ATOM 953 N N . LEU A 1 126 ? 5.945 -7.858 -0.043 1.00 97.38 126 LEU A N 1
ATOM 954 C CA . LEU A 1 126 ? 6.709 -8.038 1.191 1.00 97.38 126 LEU A CA 1
ATOM 955 C C . LEU A 1 126 ? 8.037 -8.687 0.830 1.00 97.38 126 LEU A C 1
ATOM 957 O O . LEU A 1 126 ? 8.052 -9.710 0.148 1.00 97.38 126 LEU A O 1
ATOM 961 N N . VAL A 1 127 ? 9.144 -8.089 1.256 1.00 97.75 127 VAL A N 1
ATOM 962 C CA . VAL A 1 127 ? 10.492 -8.572 0.943 1.00 97.75 127 VAL A CA 1
ATOM 963 C C . VAL A 1 127 ? 11.278 -8.751 2.230 1.00 97.75 127 VAL A C 1
ATOM 965 O O . VAL A 1 127 ? 11.338 -7.840 3.054 1.00 97.75 127 VAL A O 1
ATOM 968 N N . ASP A 1 128 ? 11.908 -9.911 2.392 1.00 97.88 128 ASP A N 1
ATOM 969 C CA . ASP A 1 128 ? 12.846 -10.148 3.486 1.00 97.88 128 ASP A CA 1
ATOM 970 C C . ASP A 1 128 ? 14.015 -9.158 3.384 1.00 97.88 128 ASP A C 1
ATOM 972 O O . ASP A 1 128 ? 14.717 -9.085 2.369 1.00 97.88 128 ASP A O 1
ATOM 976 N N . ALA A 1 129 ? 14.223 -8.377 4.442 1.00 98.31 129 ALA A N 1
ATOM 977 C CA . ALA A 1 129 ? 15.155 -7.258 4.437 1.00 98.31 129 ALA A CA 1
ATOM 978 C C . ALA A 1 129 ? 16.627 -7.679 4.278 1.00 98.31 129 ALA A C 1
ATOM 980 O O . ALA A 1 129 ? 17.473 -6.846 3.948 1.00 98.31 129 ALA A O 1
ATOM 981 N N . ILE A 1 130 ? 16.953 -8.961 4.475 1.00 97.88 130 ILE A N 1
ATOM 982 C CA . ILE A 1 130 ? 18.327 -9.466 4.442 1.00 97.88 130 ILE A CA 1
ATOM 983 C C . ILE A 1 130 ? 18.598 -10.249 3.160 1.00 97.88 130 ILE A C 1
ATOM 985 O O . ILE A 1 130 ? 19.546 -9.931 2.440 1.00 97.88 130 ILE A O 1
ATOM 989 N N . SER A 1 131 ? 17.778 -11.247 2.851 1.00 96.88 131 SER A N 1
ATOM 990 C CA . SER A 1 131 ? 17.931 -12.100 1.669 1.00 96.88 131 SER A CA 1
ATOM 991 C C . SER A 1 131 ? 17.434 -11.429 0.387 1.00 96.88 131 SER A C 1
ATOM 993 O O . SER A 1 131 ? 17.949 -11.715 -0.694 1.00 96.88 131 SER A O 1
ATOM 995 N N . GLY A 1 132 ? 16.459 -10.520 0.493 1.00 97.25 132 GLY A N 1
ATOM 996 C CA . GLY A 1 132 ? 15.774 -9.938 -0.655 1.00 97.25 132 GLY A CA 1
ATOM 997 C C . GLY A 1 132 ? 14.713 -10.844 -1.277 1.00 97.25 132 GLY A C 1
ATOM 998 O O . GLY A 1 132 ? 14.201 -10.503 -2.343 1.00 97.25 132 GLY A O 1
ATOM 999 N N . GLU A 1 133 ? 14.392 -11.984 -0.662 1.00 96.31 133 GLU A N 1
ATOM 1000 C CA . GLU A 1 133 ? 13.316 -12.864 -1.117 1.00 96.31 133 GLU A CA 1
ATOM 1001 C C . GLU A 1 133 ? 11.953 -12.174 -0.981 1.00 96.31 133 GLU A C 1
ATOM 1003 O O . GLU A 1 133 ? 11.674 -11.512 0.017 1.00 96.31 133 GLU A O 1
ATOM 1008 N N . ARG A 1 134 ? 11.093 -12.333 -1.992 1.00 95.25 134 ARG A N 1
ATOM 1009 C CA . ARG 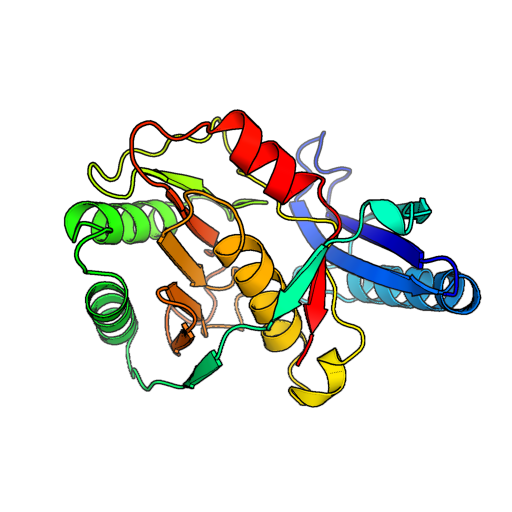A 1 134 ? 9.707 -11.867 -1.942 1.00 95.25 134 ARG A CA 1
ATOM 1010 C C . ARG A 1 134 ? 8.849 -12.896 -1.206 1.00 95.25 134 ARG A C 1
ATOM 1012 O O . ARG A 1 134 ? 8.772 -14.041 -1.636 1.00 95.25 134 ARG A O 1
ATOM 1019 N N . LEU A 1 135 ? 8.192 -12.459 -0.139 1.00 95.25 135 LEU A N 1
ATOM 1020 C CA . LEU A 1 135 ? 7.461 -13.302 0.807 1.00 95.25 135 LEU A CA 1
ATOM 1021 C C . LEU A 1 135 ? 5.940 -13.290 0.594 1.00 95.25 135 LEU A C 1
ATOM 1023 O O . LEU A 1 135 ? 5.255 -14.204 1.045 1.00 95.25 135 LEU A O 1
ATOM 1027 N N . ASP A 1 136 ? 5.385 -12.271 -0.070 1.00 91.00 136 ASP A N 1
ATOM 1028 C CA . ASP A 1 136 ? 3.948 -12.221 -0.359 1.00 91.00 136 ASP A CA 1
ATOM 1029 C C . ASP A 1 136 ? 3.556 -13.116 -1.548 1.00 91.00 136 ASP A C 1
ATOM 1031 O O . ASP A 1 136 ? 4.317 -13.313 -2.498 1.00 91.00 136 ASP A O 1
ATOM 1035 N N . ALA A 1 137 ? 2.325 -13.631 -1.522 1.00 82.06 137 ALA A N 1
ATOM 1036 C CA . ALA A 1 137 ? 1.816 -14.532 -2.549 1.00 82.06 137 ALA A CA 1
ATOM 1037 C C . ALA A 1 137 ? 1.029 -13.805 -3.661 1.00 82.06 137 ALA A C 1
ATOM 1039 O O . ALA A 1 137 ? 0.137 -12.988 -3.417 1.00 82.06 137 ALA A O 1
ATOM 1040 N N . GLY A 1 138 ? 1.286 -14.199 -4.912 1.00 79.00 138 GLY A N 1
ATOM 1041 C CA . GLY A 1 138 ? 0.501 -13.802 -6.085 1.00 79.00 138 GLY A CA 1
ATOM 1042 C C . GLY A 1 138 ? 0.739 -12.366 -6.570 1.00 79.00 138 GLY A C 1
ATOM 1043 O O . GLY A 1 138 ? 1.741 -11.731 -6.264 1.00 79.00 138 GLY A O 1
ATOM 1044 N N . ASN A 1 139 ? -0.193 -11.842 -7.372 1.00 76.19 139 ASN A N 1
ATOM 1045 C CA . ASN A 1 139 ? -0.063 -10.517 -8.008 1.00 76.19 139 ASN A CA 1
ATOM 1046 C C . ASN A 1 139 ? -0.841 -9.407 -7.284 1.00 76.19 139 ASN A C 1
ATOM 1048 O O . ASN A 1 139 ? -0.858 -8.261 -7.734 1.00 76.19 139 ASN A O 1
ATOM 1052 N N . ARG A 1 140 ? -1.541 -9.734 -6.190 1.00 83.94 140 ARG A N 1
ATOM 1053 C CA . ARG A 1 140 ? -2.320 -8.744 -5.435 1.00 83.94 140 ARG A CA 1
ATOM 1054 C C . ARG A 1 140 ? -1.409 -7.856 -4.586 1.00 83.94 140 ARG A C 1
ATOM 1056 O O . ARG A 1 140 ? -1.619 -6.646 -4.599 1.00 83.94 140 ARG A O 1
ATOM 1063 N N . GLY A 1 141 ? -0.423 -8.447 -3.910 1.00 91.62 141 GLY A N 1
ATOM 1064 C CA . GLY A 1 141 ? 0.328 -7.785 -2.846 1.00 91.62 141 GLY A CA 1
ATOM 1065 C C . GLY A 1 141 ? -0.535 -7.493 -1.615 1.00 91.62 141 GLY A C 1
ATOM 1066 O O . GLY A 1 141 ? -1.734 -7.789 -1.590 1.00 91.62 141 GLY A O 1
ATOM 1067 N N . VAL A 1 142 ? 0.078 -6.880 -0.609 1.00 94.75 142 VAL A N 1
ATOM 1068 C CA . VAL A 1 142 ? -0.574 -6.462 0.639 1.00 94.75 142 VAL A CA 1
ATOM 1069 C C . VAL A 1 142 ? -1.141 -5.060 0.472 1.00 94.75 142 VAL A C 1
ATOM 1071 O O . VAL A 1 142 ? -0.419 -4.144 0.068 1.00 94.75 142 VAL A O 1
ATOM 1074 N N . ARG A 1 143 ? -2.434 -4.869 0.751 1.00 93.69 143 ARG A N 1
ATOM 1075 C CA . ARG A 1 143 ? -3.085 -3.567 0.568 1.00 93.69 143 ARG A CA 1
ATOM 1076 C C . ARG A 1 143 ? -3.360 -2.916 1.913 1.00 93.69 143 ARG A C 1
ATOM 1078 O O . ARG A 1 143 ? -4.352 -3.225 2.562 1.00 93.69 143 ARG A O 1
ATOM 1085 N N . VAL A 1 144 ? -2.490 -1.982 2.282 1.00 96.19 144 VAL A N 1
ATOM 1086 C CA . VAL A 1 144 ? -2.668 -1.173 3.490 1.00 96.19 144 VAL A CA 1
ATOM 1087 C C . VAL A 1 144 ? -4.003 -0.424 3.406 1.00 96.19 144 VAL A C 1
ATOM 1089 O O . VAL A 1 144 ? -4.318 0.139 2.352 1.00 96.19 144 VAL A O 1
ATOM 1092 N N . SER A 1 145 ? -4.797 -0.475 4.474 1.00 95.56 145 SER A N 1
ATOM 1093 C CA . SER A 1 145 ? -6.080 0.235 4.566 1.00 95.56 145 SER A CA 1
ATOM 1094 C C . SER A 1 145 ? -6.424 0.610 6.009 1.00 95.56 145 SER A C 1
ATOM 1096 O O . SER A 1 145 ? -5.680 0.249 6.917 1.00 95.56 145 SER A O 1
ATOM 1098 N N . HIS A 1 146 ? -7.548 1.290 6.232 1.00 96.00 146 HIS A N 1
ATOM 1099 C CA . HIS A 1 146 ? -7.968 1.830 7.528 1.00 96.00 146 HIS A CA 1
ATOM 1100 C C . HIS A 1 146 ? -6.955 2.823 8.120 1.00 96.00 146 HIS A C 1
ATOM 1102 O O . HIS A 1 146 ? -6.692 2.807 9.319 1.00 96.00 146 HIS A O 1
ATOM 1108 N N . MET A 1 147 ? -6.380 3.700 7.299 1.00 95.75 147 MET A N 1
ATOM 1109 C CA . MET A 1 147 ? -5.587 4.830 7.778 1.00 95.75 147 MET A CA 1
ATOM 1110 C C . MET A 1 147 ? -6.137 6.172 7.307 1.00 95.75 147 MET A C 1
ATOM 1112 O O . MET A 1 147 ? -6.649 6.298 6.198 1.00 95.75 147 MET A O 1
ATOM 1116 N N . ASP A 1 148 ? -5.990 7.197 8.142 1.00 94.81 148 ASP A N 1
ATOM 1117 C CA . ASP A 1 148 ? -6.174 8.589 7.727 1.00 94.81 148 ASP A CA 1
ATOM 1118 C C . ASP A 1 148 ? -5.452 9.552 8.685 1.00 94.81 148 ASP A C 1
ATOM 1120 O O . ASP A 1 148 ? -4.793 9.142 9.644 1.00 94.81 148 ASP A O 1
ATOM 1124 N N . SER A 1 149 ? -5.581 10.851 8.437 1.00 91.44 149 SER A N 1
ATOM 1125 C CA . SER A 1 149 ? -5.173 11.907 9.354 1.00 91.44 149 SER A CA 1
ATOM 1126 C C . SER A 1 149 ? -6.154 13.076 9.308 1.00 91.44 149 SER A C 1
ATOM 1128 O O . SER A 1 149 ? -6.391 13.662 8.248 1.00 91.44 149 SER A O 1
ATOM 1130 N N . PHE A 1 150 ? -6.659 13.471 10.481 1.00 83.06 150 PHE A N 1
ATOM 1131 C CA . PHE A 1 150 ? -7.526 14.647 10.637 1.00 83.06 150 PHE A CA 1
ATOM 1132 C C . PHE A 1 150 ? -6.815 15.970 10.383 1.00 83.06 150 PHE A C 1
ATOM 1134 O O . PHE A 1 150 ? -7.455 16.973 10.083 1.00 83.06 150 PHE A O 1
ATOM 1141 N N . ASP A 1 151 ? -5.494 15.972 10.504 1.00 76.94 151 ASP A N 1
ATOM 1142 C CA . ASP A 1 151 ? -4.681 17.165 10.360 1.00 76.94 151 ASP A CA 1
ATOM 1143 C C . ASP A 1 151 ? -4.033 17.260 8.982 1.00 76.94 151 ASP A C 1
ATOM 1145 O O . ASP A 1 151 ? -3.279 18.204 8.757 1.00 76.94 151 ASP A O 1
ATOM 1149 N N . SER A 1 152 ? -4.340 16.330 8.060 1.00 70.19 152 SER A N 1
ATOM 1150 C CA . SER A 1 152 ? -3.616 16.127 6.796 1.00 70.19 152 SER A CA 1
ATOM 1151 C C . SER A 1 152 ? -3.486 17.371 5.912 1.00 70.19 152 SER A C 1
ATOM 1153 O O . SER A 1 152 ? -2.498 17.506 5.190 1.00 70.19 152 SER A O 1
ATOM 1155 N N . ASP A 1 153 ? -4.417 18.318 6.023 1.00 71.25 153 ASP A N 1
ATOM 1156 C CA . ASP A 1 153 ? -4.372 19.611 5.333 1.00 71.25 153 ASP A CA 1
ATOM 1157 C C . ASP A 1 153 ? -3.146 20.462 5.723 1.00 71.25 153 ASP A C 1
ATOM 1159 O O . ASP A 1 153 ? -2.673 21.275 4.929 1.00 71.25 153 ASP A O 1
ATOM 1163 N N . LYS A 1 154 ? -2.559 20.243 6.908 1.00 71.12 154 LYS A N 1
ATOM 1164 C CA . LYS A 1 154 ? -1.345 20.944 7.363 1.00 71.12 154 LYS A CA 1
ATOM 1165 C C . LYS A 1 154 ? -0.083 20.575 6.565 1.00 71.12 154 LYS A C 1
ATOM 1167 O O . LYS A 1 154 ? 0.908 21.294 6.665 1.00 71.12 154 LYS A O 1
ATOM 1172 N N . LEU A 1 155 ? -0.094 19.507 5.758 1.00 67.81 155 LEU A N 1
ATOM 1173 C CA . LEU A 1 155 ? 1.022 19.155 4.857 1.00 67.81 155 LEU A CA 1
ATOM 1174 C C . LEU A 1 155 ? 1.064 19.962 3.562 1.00 67.81 155 LEU A C 1
ATOM 1176 O O . LEU A 1 155 ? 1.972 19.766 2.751 1.00 67.81 155 LEU A O 1
ATOM 1180 N N . GLY A 1 156 ? 0.077 20.823 3.339 1.00 72.81 156 GLY A N 1
ATOM 1181 C CA . GLY A 1 156 ? -0.097 21.531 2.082 1.00 72.81 156 GLY A CA 1
ATOM 1182 C C . GLY A 1 156 ? -0.907 20.740 1.058 1.00 72.81 156 GLY A C 1
ATOM 1183 O O . GLY A 1 156 ? -1.485 19.688 1.334 1.00 72.81 156 GLY A O 1
ATOM 1184 N N . ASP A 1 157 ? -0.947 21.279 -0.156 1.00 74.81 157 ASP A N 1
ATOM 1185 C CA . ASP A 1 157 ? -2.013 20.972 -1.116 1.00 74.81 157 ASP A CA 1
ATOM 1186 C C . ASP A 1 157 ? -1.772 19.702 -1.950 1.00 74.81 157 ASP A C 1
ATOM 1188 O O . ASP A 1 157 ? -2.605 19.320 -2.770 1.00 74.81 157 ASP A O 1
ATOM 1192 N N . ASN A 1 158 ? -0.630 19.025 -1.779 1.00 81.56 158 ASN A N 1
ATOM 1193 C CA . ASN A 1 158 ? -0.305 17.836 -2.567 1.00 81.56 158 ASN A CA 1
ATOM 1194 C C . ASN A 1 158 ? -0.968 16.582 -1.975 1.00 81.56 158 ASN A C 1
ATOM 1196 O O . ASN A 1 158 ? -0.380 15.892 -1.140 1.00 81.56 158 ASN A O 1
ATOM 1200 N N . GLU A 1 159 ? -2.180 16.276 -2.439 1.00 81.88 159 GLU A N 1
ATOM 1201 C CA . GLU A 1 159 ? -2.962 15.114 -1.992 1.00 81.88 159 GLU A CA 1
ATOM 1202 C C . GLU A 1 159 ? -2.183 13.793 -2.114 1.00 81.88 159 GLU A C 1
ATOM 1204 O O . GLU A 1 159 ? -2.140 13.025 -1.155 1.00 81.88 159 GLU A O 1
ATOM 1209 N N . HIS A 1 160 ? -1.471 13.561 -3.226 1.00 83.88 160 HIS A N 1
ATOM 1210 C CA . HIS A 1 160 ? -0.651 12.353 -3.398 1.00 83.88 160 HIS A CA 1
ATOM 1211 C C . HIS A 1 160 ? 0.416 12.209 -2.310 1.00 83.88 160 HIS A C 1
ATOM 1213 O O . HIS A 1 160 ? 0.638 11.114 -1.795 1.00 83.88 160 HIS A O 1
ATOM 1219 N N . MET A 1 161 ? 1.087 13.307 -1.952 1.00 88.25 161 MET A N 1
ATOM 1220 C CA . MET A 1 161 ? 2.080 13.297 -0.880 1.00 88.25 161 MET A CA 1
ATOM 1221 C C . MET A 1 161 ? 1.426 13.013 0.473 1.00 88.25 161 MET A C 1
ATOM 1223 O O . MET A 1 161 ? 1.973 12.229 1.242 1.00 88.25 161 MET A O 1
ATOM 1227 N N . ARG A 1 162 ? 0.268 13.622 0.757 1.00 88.81 162 ARG A N 1
ATOM 1228 C CA . ARG A 1 162 ? -0.472 13.410 2.009 1.00 88.81 162 ARG A CA 1
ATOM 1229 C C . ARG A 1 162 ? -0.853 11.948 2.191 1.00 88.81 162 ARG A C 1
ATOM 1231 O O . ARG A 1 162 ? -0.518 11.354 3.211 1.00 88.81 162 ARG A O 1
ATOM 1238 N N . GLU A 1 163 ? -1.495 11.365 1.182 1.00 91.19 163 GLU A N 1
ATOM 1239 C CA . GLU A 1 163 ? -1.924 9.964 1.204 1.00 91.19 163 GLU A CA 1
ATOM 1240 C C . GLU A 1 163 ? -0.724 9.018 1.324 1.00 91.19 163 GLU A C 1
ATOM 1242 O O . GLU A 1 163 ? -0.741 8.089 2.131 1.00 91.19 163 GLU A O 1
ATOM 1247 N N . ALA A 1 164 ? 0.353 9.281 0.575 1.00 94.38 164 ALA A N 1
ATOM 1248 C CA . ALA A 1 164 ? 1.572 8.485 0.651 1.00 94.38 164 ALA A CA 1
ATOM 1249 C C . ALA A 1 164 ? 2.254 8.577 2.023 1.00 94.38 164 ALA A C 1
ATOM 1251 O O . ALA A 1 164 ? 2.735 7.562 2.518 1.00 94.38 164 ALA A O 1
ATOM 1252 N N . LEU A 1 165 ? 2.281 9.757 2.648 1.00 95.19 165 LEU A N 1
ATOM 1253 C CA . LEU A 1 165 ? 2.917 9.955 3.948 1.00 95.19 165 LEU A CA 1
ATOM 1254 C C . LEU A 1 165 ? 2.122 9.306 5.087 1.00 95.19 165 LEU A C 1
ATOM 1256 O O . LEU A 1 165 ? 2.726 8.688 5.965 1.00 95.19 165 LEU A O 1
ATOM 1260 N N . VAL A 1 166 ? 0.789 9.397 5.067 1.00 95.62 166 VAL A N 1
ATOM 1261 C CA . VAL A 1 166 ? -0.080 8.701 6.034 1.00 95.62 166 VAL A CA 1
ATOM 1262 C C . VAL A 1 166 ? 0.102 7.187 5.911 1.00 95.62 166 VAL A C 1
ATOM 1264 O O . VAL A 1 166 ? 0.353 6.515 6.912 1.00 95.62 166 VAL A O 1
ATOM 1267 N N . LEU A 1 167 ? 0.068 6.660 4.682 1.00 96.62 167 LEU A N 1
ATOM 1268 C CA . LEU A 1 167 ? 0.300 5.240 4.417 1.00 96.62 167 LEU A CA 1
ATOM 1269 C C . LEU A 1 167 ? 1.684 4.805 4.911 1.00 96.62 167 LEU A C 1
ATOM 1271 O O . LEU A 1 167 ? 1.781 3.838 5.662 1.00 96.62 167 LEU A O 1
ATOM 1275 N N . ALA A 1 168 ? 2.742 5.533 4.541 1.00 97.81 168 ALA A N 1
ATOM 1276 C CA . ALA A 1 168 ? 4.105 5.229 4.968 1.00 97.81 168 ALA A CA 1
ATOM 1277 C C . ALA A 1 168 ? 4.248 5.264 6.494 1.00 97.81 168 ALA A C 1
ATOM 1279 O O . ALA A 1 168 ? 4.950 4.432 7.061 1.00 97.81 168 ALA A O 1
ATOM 1280 N N . SER A 1 169 ? 3.567 6.198 7.166 1.00 97.62 169 SER A N 1
ATOM 1281 C CA . SER A 1 169 ? 3.587 6.299 8.629 1.00 97.62 169 SER A CA 1
ATOM 1282 C C . SER A 1 169 ? 2.955 5.069 9.275 1.00 97.62 169 SER A C 1
ATOM 1284 O O . SER A 1 169 ? 3.590 4.463 10.134 1.00 97.62 169 SER A O 1
ATOM 1286 N N . LYS A 1 170 ? 1.781 4.625 8.798 1.00 98.19 170 LYS A N 1
ATOM 1287 C CA . LYS A 1 170 ? 1.172 3.363 9.250 1.00 98.19 170 LYS A CA 1
ATOM 1288 C C . LYS A 1 170 ? 2.064 2.152 8.947 1.00 98.19 170 LYS A C 1
ATOM 1290 O O . LYS A 1 170 ? 2.191 1.245 9.760 1.00 98.19 170 LYS A O 1
ATOM 1295 N N . VAL A 1 171 ? 2.682 2.104 7.770 1.00 98.50 171 VAL A N 1
ATOM 1296 C CA . VAL A 1 171 ? 3.570 0.990 7.403 1.00 98.50 171 VAL A CA 1
ATOM 1297 C C . VAL A 1 171 ? 4.779 0.926 8.332 1.00 98.50 171 VAL A C 1
ATOM 1299 O O . VAL A 1 171 ? 5.131 -0.149 8.803 1.00 98.50 171 VAL A O 1
ATOM 1302 N N . GLN A 1 172 ? 5.402 2.066 8.625 1.00 98.00 172 GLN A N 1
ATOM 1303 C CA . GLN A 1 172 ? 6.563 2.140 9.513 1.00 98.00 172 GLN A CA 1
ATOM 1304 C C . GLN A 1 172 ? 6.213 1.933 10.995 1.00 98.00 172 GLN A C 1
ATOM 1306 O O . GLN A 1 172 ? 7.120 1.667 11.780 1.00 98.00 172 GLN A O 1
ATOM 1311 N N . SER A 1 173 ? 4.938 2.034 11.390 1.00 97.81 173 SER A N 1
ATOM 1312 C CA . SER A 1 173 ? 4.496 1.685 12.746 1.00 97.81 173 SER A CA 1
ATOM 1313 C C . SER A 1 173 ? 4.213 0.194 12.933 1.00 97.81 173 SER A C 1
ATOM 1315 O O . SER A 1 173 ? 4.069 -0.246 14.072 1.00 97.81 173 SER A O 1
ATOM 1317 N N . ALA A 1 174 ? 4.140 -0.590 11.853 1.00 97.88 174 ALA A N 1
ATOM 1318 C CA . ALA A 1 174 ? 3.942 -2.032 11.934 1.00 97.88 174 ALA A CA 1
ATOM 1319 C C . ALA A 1 174 ? 5.194 -2.732 12.485 1.00 97.88 174 ALA A C 1
ATOM 1321 O O . ALA A 1 174 ? 6.314 -2.521 12.005 1.00 97.88 174 ALA A O 1
ATOM 1322 N N . GLU A 1 175 ? 5.008 -3.610 13.473 1.00 96.06 175 GLU A N 1
ATOM 1323 C CA . GLU A 1 175 ? 6.113 -4.370 14.051 1.00 96.06 175 GLU A CA 1
ATOM 1324 C C . GLU A 1 175 ? 6.798 -5.233 12.982 1.00 96.06 175 GLU A C 1
ATOM 1326 O O . GLU A 1 175 ? 6.167 -5.999 12.265 1.00 96.06 175 GLU A O 1
ATOM 1331 N N . GLY A 1 176 ? 8.120 -5.104 12.865 1.00 96.50 176 GLY A N 1
ATOM 1332 C CA . GLY A 1 176 ? 8.912 -5.892 11.923 1.00 96.50 176 GLY A CA 1
ATOM 1333 C C . GLY A 1 176 ? 9.084 -5.276 10.537 1.00 96.50 176 GLY A C 1
ATOM 1334 O O . GLY A 1 176 ? 9.945 -5.757 9.802 1.00 96.50 176 GLY A O 1
ATOM 1335 N N . ILE A 1 177 ? 8.387 -4.188 10.194 1.00 98.06 177 ILE A N 1
ATOM 1336 C CA . ILE A 1 177 ? 8.750 -3.381 9.023 1.00 98.06 177 ILE A CA 1
ATOM 1337 C C . ILE A 1 177 ? 9.969 -2.518 9.360 1.00 98.06 177 ILE A C 1
ATOM 1339 O O . ILE A 1 177 ? 9.989 -1.803 10.357 1.00 98.06 177 ILE A O 1
ATOM 1343 N N . VAL A 1 178 ? 11.003 -2.583 8.520 1.00 98.12 178 VAL A N 1
ATOM 1344 C CA . VAL A 1 178 ? 12.256 -1.818 8.691 1.00 98.12 178 VAL A CA 1
ATOM 1345 C C . VAL A 1 178 ? 12.489 -0.790 7.593 1.00 98.12 178 VAL A C 1
ATOM 1347 O O . VAL A 1 178 ? 13.314 0.107 7.748 1.00 98.12 178 VAL A O 1
ATOM 1350 N N . GLY A 1 179 ? 11.737 -0.875 6.497 1.00 98.50 179 GLY A N 1
ATOM 1351 C CA . GLY A 1 179 ? 11.791 0.120 5.442 1.00 98.50 179 GLY A CA 1
ATOM 1352 C C . GLY A 1 179 ? 10.690 -0.039 4.404 1.00 98.50 179 GLY A C 1
ATOM 1353 O O . GLY A 1 179 ? 10.035 -1.076 4.318 1.00 98.50 179 GLY A O 1
ATOM 1354 N N . GLU A 1 180 ? 10.532 0.982 3.575 1.00 98.62 180 GLU A N 1
ATOM 1355 C CA . GLU A 1 180 ? 9.656 0.992 2.406 1.00 98.62 180 GLU A CA 1
ATOM 1356 C C . GLU A 1 180 ? 10.379 1.619 1.208 1.00 98.62 180 GLU A C 1
ATOM 1358 O O . GLU A 1 180 ? 11.117 2.595 1.356 1.00 98.62 180 GLU A O 1
ATOM 1363 N N . LEU A 1 181 ? 10.126 1.082 0.015 1.00 98.56 181 LEU A N 1
ATOM 1364 C CA . LEU A 1 181 ? 10.485 1.669 -1.276 1.00 98.56 181 LEU A CA 1
ATOM 1365 C C . LEU A 1 181 ? 9.217 1.838 -2.115 1.00 98.56 181 LEU A C 1
ATOM 1367 O O . LEU A 1 181 ? 8.476 0.874 -2.305 1.00 98.56 181 LEU A O 1
ATOM 1371 N N . CYS A 1 182 ? 8.986 3.036 -2.654 1.00 97.81 182 CYS A N 1
ATOM 1372 C CA . CYS A 1 182 ? 7.789 3.325 -3.437 1.00 97.81 182 CYS A CA 1
ATOM 1373 C C . CYS A 1 182 ? 8.055 4.321 -4.570 1.00 97.81 182 CYS A C 1
ATOM 1375 O O . CYS A 1 182 ? 8.768 5.311 -4.401 1.00 97.81 182 CYS A O 1
ATOM 1377 N N . TRP A 1 183 ? 7.390 4.118 -5.706 1.00 95.75 183 TRP A N 1
ATOM 1378 C CA . TRP A 1 183 ? 7.128 5.174 -6.686 1.00 95.75 183 TRP A CA 1
ATOM 1379 C C . TRP A 1 183 ? 5.778 4.956 -7.368 1.00 95.75 183 TRP A C 1
ATOM 1381 O O . TRP A 1 183 ? 5.299 3.824 -7.472 1.00 95.75 183 TRP A O 1
ATOM 1391 N N . SER A 1 184 ? 5.161 6.058 -7.801 1.00 92.06 184 SER A N 1
ATOM 1392 C CA . SER A 1 184 ? 3.812 6.038 -8.375 1.00 92.06 184 SER A CA 1
ATOM 1393 C C . SER A 1 184 ? 3.751 5.213 -9.659 1.00 92.06 184 SER A C 1
ATOM 1395 O O . SER A 1 184 ? 4.726 5.117 -10.407 1.00 92.06 184 SER A O 1
ATOM 1397 N N . ASP A 1 185 ? 2.590 4.636 -9.943 1.00 89.19 185 ASP A N 1
ATOM 1398 C CA . ASP A 1 185 ? 2.238 4.032 -11.225 1.00 89.19 185 ASP A CA 1
ATOM 1399 C C . ASP A 1 185 ? 1.544 5.031 -12.174 1.00 89.19 185 ASP A C 1
ATOM 1401 O O . ASP A 1 185 ? 1.354 4.716 -13.343 1.00 89.19 185 ASP A O 1
ATOM 1405 N N . ASP A 1 186 ? 1.255 6.258 -11.730 1.00 88.00 186 ASP A N 1
ATOM 1406 C CA . ASP A 1 186 ? 0.672 7.314 -12.569 1.00 88.00 186 ASP A CA 1
ATOM 1407 C C . ASP A 1 186 ? 1.708 7.862 -13.571 1.00 88.00 186 ASP A C 1
ATOM 1409 O O . ASP A 1 186 ? 2.805 8.251 -13.152 1.00 88.00 186 ASP A O 1
ATOM 1413 N N . PRO A 1 187 ? 1.426 7.897 -14.885 1.00 87.44 187 PRO A N 1
ATOM 1414 C CA . PRO A 1 187 ? 2.417 8.228 -15.917 1.00 87.44 187 PRO A CA 1
ATOM 1415 C C . PRO A 1 187 ? 3.027 9.626 -15.782 1.00 87.44 187 PRO A C 1
ATOM 1417 O O . PRO A 1 187 ? 4.160 9.848 -16.204 1.00 87.44 187 PRO A O 1
ATOM 1420 N N . ASP A 1 188 ? 2.296 10.568 -15.204 1.00 89.88 188 ASP A N 1
ATOM 1421 C CA . ASP A 1 188 ? 2.672 11.966 -15.015 1.00 89.88 188 ASP A CA 1
ATOM 1422 C C . ASP A 1 188 ? 3.351 12.248 -13.662 1.00 89.88 188 ASP A C 1
ATOM 1424 O O . ASP A 1 188 ? 3.855 13.352 -13.448 1.00 89.88 188 ASP A O 1
ATOM 1428 N N . TYR A 1 189 ? 3.444 11.254 -12.770 1.00 91.62 189 TYR A N 1
ATOM 1429 C CA . TYR A 1 189 ? 4.032 11.410 -11.439 1.00 91.62 189 TYR A CA 1
ATOM 1430 C C . TYR A 1 189 ? 5.308 10.577 -11.271 1.00 91.62 189 TYR A C 1
ATOM 1432 O O . TYR A 1 189 ? 5.272 9.376 -11.007 1.00 91.62 189 TYR A O 1
ATOM 1440 N N . THR A 1 190 ? 6.472 11.220 -11.389 1.00 95.38 190 THR A N 1
ATOM 1441 C CA . THR A 1 190 ? 7.784 10.544 -11.299 1.00 95.38 190 THR A CA 1
ATOM 1442 C C . THR A 1 190 ? 8.400 10.560 -9.900 1.00 95.38 190 THR A C 1
ATOM 1444 O O . THR A 1 190 ? 9.434 9.925 -9.676 1.00 95.38 190 THR A O 1
ATOM 1447 N N . ILE A 1 191 ? 7.800 11.283 -8.952 1.00 95.81 191 ILE A N 1
ATOM 1448 C CA . ILE A 1 191 ? 8.291 11.350 -7.574 1.00 95.81 191 ILE A CA 1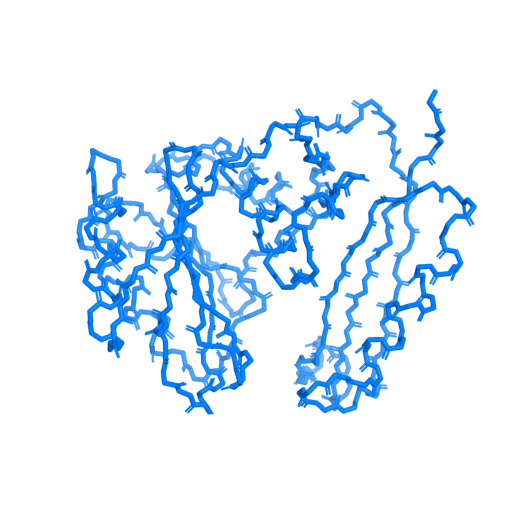
ATOM 1449 C C . ILE A 1 191 ? 7.963 10.030 -6.867 1.00 95.81 191 ILE A C 1
ATOM 1451 O O . ILE A 1 191 ? 6.851 9.507 -6.951 1.00 95.81 191 ILE A O 1
ATOM 1455 N N . GLY A 1 192 ? 8.946 9.497 -6.154 1.00 97.31 192 GLY A N 1
ATOM 1456 C CA . GLY A 1 192 ? 8.777 8.384 -5.232 1.00 97.31 192 GLY A CA 1
ATOM 1457 C C . GLY A 1 192 ? 9.333 8.730 -3.860 1.00 97.31 192 GLY A C 1
ATOM 1458 O O . GLY A 1 192 ? 9.565 9.898 -3.530 1.00 97.31 192 GLY A O 1
ATOM 1459 N N . TYR A 1 193 ? 9.544 7.705 -3.049 1.00 98.25 193 TYR A N 1
ATOM 1460 C CA . TYR A 1 193 ? 10.148 7.855 -1.739 1.00 98.25 193 TYR A CA 1
ATOM 1461 C C . TYR A 1 193 ? 10.761 6.550 -1.239 1.00 98.25 193 TYR A C 1
ATOM 1463 O O . TYR A 1 193 ? 10.485 5.458 -1.747 1.00 98.25 193 TYR A O 1
ATOM 1471 N N . VAL A 1 194 ? 11.566 6.691 -0.193 1.00 98.62 194 VAL A N 1
ATOM 1472 C CA . VAL A 1 194 ? 11.869 5.604 0.734 1.00 98.62 194 VAL A CA 1
ATOM 1473 C C . VAL A 1 194 ? 11.489 6.031 2.144 1.00 98.62 194 VAL A C 1
ATOM 1475 O O . VAL A 1 194 ? 11.642 7.203 2.490 1.00 98.62 194 VAL A O 1
ATOM 1478 N N . ALA A 1 195 ? 10.971 5.114 2.952 1.00 98.56 195 ALA A N 1
ATOM 1479 C CA . ALA A 1 195 ? 10.702 5.374 4.362 1.00 98.56 195 ALA A CA 1
ATOM 1480 C C . ALA A 1 195 ? 11.533 4.421 5.212 1.00 98.56 195 ALA A C 1
ATOM 1482 O O . ALA A 1 195 ? 11.528 3.219 4.969 1.00 98.56 195 ALA A O 1
ATOM 1483 N N . CYS A 1 196 ? 12.285 4.962 6.162 1.00 98.06 196 CYS A N 1
ATOM 1484 C CA . CYS A 1 196 ? 13.102 4.190 7.094 1.00 98.06 196 CYS A CA 1
ATOM 1485 C C . CYS A 1 196 ? 13.506 5.077 8.272 1.00 98.06 196 CYS A C 1
ATOM 1487 O O . CYS A 1 196 ? 13.639 6.295 8.123 1.00 98.06 196 CYS A O 1
ATOM 1489 N N . ASN A 1 197 ? 13.753 4.476 9.438 1.00 95.75 197 ASN A N 1
ATOM 1490 C CA . ASN A 1 197 ? 14.296 5.168 10.615 1.00 95.75 197 ASN A CA 1
ATOM 1491 C C . ASN A 1 197 ? 13.485 6.412 11.041 1.00 95.75 197 ASN A C 1
ATOM 1493 O O . ASN A 1 197 ? 14.054 7.429 11.443 1.00 95.75 197 ASN A O 1
ATOM 1497 N N . GLY A 1 198 ? 12.153 6.351 10.923 1.00 96.25 198 GLY A N 1
ATOM 1498 C CA . GLY A 1 198 ? 11.254 7.450 11.296 1.00 96.25 198 GLY A CA 1
ATOM 1499 C C . GLY A 1 198 ? 11.246 8.635 10.321 1.00 96.25 198 GLY A C 1
ATOM 1500 O O . GLY A 1 198 ? 10.763 9.717 10.669 1.00 96.25 198 GLY A O 1
ATOM 1501 N N . VAL A 1 199 ? 11.793 8.460 9.113 1.00 97.81 199 VAL A N 1
ATOM 1502 C CA . VAL A 1 199 ? 11.884 9.509 8.094 1.00 97.81 199 VAL A CA 1
ATOM 1503 C C . VAL A 1 199 ? 11.295 9.027 6.770 1.00 97.81 199 VAL A C 1
ATOM 1505 O O . VAL A 1 199 ? 11.623 7.951 6.276 1.00 97.81 199 VAL A O 1
ATOM 1508 N N . TYR A 1 200 ? 10.456 9.865 6.172 1.00 97.56 200 TYR A N 1
ATOM 1509 C CA . TYR A 1 200 ? 9.964 9.762 4.807 1.00 97.56 200 TYR A CA 1
ATOM 1510 C C . TYR A 1 200 ? 10.872 10.591 3.888 1.00 97.56 200 TYR A C 1
ATOM 1512 O O . TYR A 1 200 ? 10.845 11.826 3.886 1.00 97.56 200 TYR A O 1
ATOM 1520 N N . HIS A 1 201 ? 11.724 9.911 3.128 1.00 98.12 201 HIS A N 1
ATOM 1521 C CA . HIS A 1 201 ? 12.667 10.519 2.199 1.00 98.12 201 HIS A CA 1
ATOM 1522 C C . HIS A 1 201 ? 12.044 10.605 0.811 1.00 98.12 201 HIS A C 1
ATOM 1524 O O . HIS A 1 201 ? 11.967 9.606 0.097 1.00 98.12 201 HIS A O 1
ATOM 1530 N N . ARG A 1 202 ? 11.629 11.802 0.411 1.00 97.38 202 ARG A N 1
ATOM 1531 C CA . ARG A 1 202 ? 10.974 12.037 -0.874 1.00 97.38 202 ARG A CA 1
ATOM 1532 C C . ARG A 1 202 ? 12.018 12.267 -1.967 1.00 97.38 202 ARG A C 1
ATOM 1534 O O . ARG A 1 202 ? 12.926 13.082 -1.800 1.00 97.38 202 ARG A O 1
ATOM 1541 N N . ILE A 1 203 ? 11.929 11.496 -3.051 1.00 98.25 203 ILE A N 1
ATOM 1542 C CA . ILE A 1 203 ? 12.965 11.413 -4.090 1.00 98.25 203 ILE A CA 1
ATOM 1543 C C . ILE A 1 203 ? 12.324 11.663 -5.465 1.00 98.25 203 ILE A C 1
ATOM 1545 O O . ILE A 1 203 ? 11.449 10.895 -5.876 1.00 98.25 203 ILE A O 1
ATOM 1549 N N . PRO A 1 204 ? 12.728 12.713 -6.200 1.00 97.25 204 PRO A N 1
ATOM 1550 C CA . PRO A 1 204 ? 12.240 12.950 -7.555 1.00 97.25 204 PRO A CA 1
ATOM 1551 C C . PRO A 1 204 ? 12.836 11.953 -8.559 1.00 97.25 204 PRO A C 1
ATOM 1553 O O . PRO A 1 204 ? 13.885 11.361 -8.313 1.00 97.25 204 PRO A O 1
ATOM 1556 N N . ASN A 1 205 ? 12.190 11.816 -9.722 1.00 97.31 205 ASN A N 1
ATOM 1557 C CA . ASN A 1 205 ? 12.696 11.049 -10.867 1.00 97.31 205 ASN A CA 1
ATOM 1558 C C . ASN A 1 205 ? 12.958 9.561 -10.571 1.00 97.31 205 ASN A C 1
ATOM 1560 O O . ASN A 1 205 ? 13.921 8.997 -11.066 1.00 97.31 205 ASN A O 1
ATOM 1564 N N . MET A 1 206 ? 12.100 8.893 -9.795 1.00 97.81 206 MET A N 1
ATOM 1565 C CA . MET A 1 206 ? 12.234 7.456 -9.490 1.00 97.81 206 MET A CA 1
ATOM 1566 C C . MET A 1 206 ? 11.830 6.540 -10.659 1.00 97.81 206 MET A C 1
ATOM 1568 O O . MET A 1 206 ? 12.106 5.339 -10.630 1.00 97.81 206 MET A O 1
ATOM 1572 N N . LYS A 1 207 ? 11.200 7.098 -11.696 1.00 96.38 207 LYS A N 1
ATOM 1573 C CA . LYS A 1 207 ? 10.872 6.435 -12.963 1.00 96.38 207 LYS A CA 1
ATOM 1574 C C . LYS A 1 207 ? 10.875 7.439 -14.117 1.00 96.38 207 LYS A C 1
ATOM 1576 O O . LYS A 1 207 ? 10.845 8.648 -13.888 1.00 96.38 207 LYS A O 1
ATOM 1581 N N . GLU A 1 208 ? 10.856 6.920 -15.341 1.00 95.75 208 GLU A N 1
ATOM 1582 C CA . GLU A 1 208 ? 10.681 7.730 -16.550 1.00 95.75 208 GLU A CA 1
ATOM 1583 C C . GLU A 1 208 ? 9.262 8.308 -16.632 1.00 95.75 208 GLU A C 1
ATOM 1585 O O . GLU A 1 208 ? 8.280 7.633 -16.303 1.00 95.75 208 GLU A O 1
ATOM 1590 N N . ILE A 1 209 ? 9.154 9.547 -17.114 1.00 94.94 209 ILE A N 1
ATOM 1591 C CA . ILE A 1 209 ? 7.864 10.172 -17.423 1.00 94.94 209 ILE A CA 1
ATOM 1592 C C . ILE A 1 209 ? 7.126 9.351 -18.494 1.00 94.94 209 ILE A C 1
ATOM 1594 O O . ILE A 1 209 ? 7.727 8.861 -19.449 1.00 94.94 209 ILE A O 1
ATOM 1598 N N . GLY A 1 210 ? 5.819 9.166 -18.322 1.00 92.31 210 GLY A N 1
ATOM 1599 C CA . GLY A 1 210 ? 4.977 8.338 -19.188 1.00 92.31 210 GLY A CA 1
ATOM 1600 C C . GLY A 1 210 ? 4.984 6.843 -18.850 1.00 92.31 210 GLY A C 1
ATOM 1601 O O . GLY A 1 210 ? 4.186 6.096 -19.413 1.00 92.31 210 GLY A O 1
ATOM 1602 N N . SER A 1 211 ? 5.842 6.383 -17.933 1.00 90.75 211 SER A N 1
ATOM 1603 C CA . SER A 1 211 ? 5.817 4.990 -17.482 1.00 90.75 211 SER A CA 1
ATOM 1604 C C . SER A 1 211 ? 4.640 4.738 -16.541 1.00 90.75 211 SER A C 1
ATOM 1606 O O . SER A 1 211 ? 4.528 5.373 -15.493 1.00 90.75 211 SER A O 1
ATOM 1608 N N . ASN A 1 212 ? 3.827 3.732 -16.859 1.00 88.56 212 ASN A N 1
ATOM 1609 C CA . ASN A 1 212 ? 2.743 3.262 -15.991 1.00 88.56 212 ASN A CA 1
ATOM 1610 C C . ASN A 1 212 ? 3.220 2.254 -14.931 1.00 88.56 212 ASN A C 1
ATOM 1612 O O . ASN A 1 212 ? 2.406 1.679 -14.218 1.00 88.56 212 ASN A O 1
ATOM 1616 N N . LEU A 1 213 ? 4.528 1.981 -14.848 1.00 90.75 213 LEU A N 1
ATOM 1617 C CA . LEU A 1 213 ? 5.076 1.001 -13.913 1.00 90.75 213 LEU A CA 1
ATOM 1618 C C . LEU A 1 213 ? 5.435 1.668 -12.587 1.00 90.75 213 LEU A C 1
ATOM 1620 O O . LEU A 1 213 ? 6.352 2.489 -12.507 1.00 90.75 213 LEU A O 1
ATOM 1624 N N . GLY A 1 214 ? 4.722 1.261 -11.544 1.00 92.06 214 GLY A N 1
ATOM 1625 C CA . GLY A 1 214 ? 4.945 1.670 -10.167 1.00 92.06 214 GLY A CA 1
ATOM 1626 C C . GLY A 1 214 ? 4.571 0.565 -9.197 1.00 92.06 214 GLY A C 1
ATOM 1627 O O . GLY A 1 214 ? 4.001 -0.465 -9.573 1.00 92.06 214 GLY A O 1
ATOM 1628 N N . GLY A 1 215 ? 4.919 0.778 -7.938 1.00 93.69 215 GLY A N 1
ATOM 1629 C CA . GLY A 1 215 ? 4.641 -0.185 -6.892 1.00 93.69 215 GLY A CA 1
ATOM 1630 C C . GLY A 1 215 ? 5.335 0.159 -5.589 1.00 93.69 215 GLY A C 1
ATOM 1631 O O . GLY A 1 215 ? 6.006 1.185 -5.455 1.00 93.69 215 GLY A O 1
ATOM 1632 N N . ARG A 1 216 ? 5.127 -0.729 -4.622 1.00 96.75 216 ARG A N 1
ATOM 1633 C CA . ARG A 1 216 ? 5.601 -0.601 -3.249 1.00 96.75 216 ARG A CA 1
ATOM 1634 C C . ARG A 1 216 ? 6.272 -1.891 -2.823 1.00 96.75 216 ARG A C 1
ATOM 1636 O O . ARG A 1 216 ? 5.819 -2.977 -3.188 1.00 96.75 216 ARG A O 1
ATOM 1643 N N . VAL A 1 217 ? 7.317 -1.758 -2.026 1.00 97.94 217 VAL A N 1
ATOM 1644 C CA . VAL A 1 217 ? 7.972 -2.866 -1.340 1.00 97.94 217 VAL A CA 1
ATOM 1645 C C . VAL A 1 217 ? 8.096 -2.502 0.126 1.00 97.94 217 VAL A C 1
ATOM 1647 O O . VAL A 1 217 ? 8.593 -1.419 0.437 1.00 97.94 217 VAL A O 1
ATOM 1650 N N . PHE A 1 218 ? 7.680 -3.405 1.008 1.00 98.56 218 PHE A N 1
ATOM 1651 C CA . PHE A 1 218 ? 7.933 -3.301 2.439 1.00 98.56 218 PHE A CA 1
ATOM 1652 C C . PHE A 1 218 ? 9.019 -4.301 2.825 1.00 98.56 218 PHE A C 1
ATOM 1654 O O . PHE A 1 218 ? 8.894 -5.500 2.567 1.00 98.56 218 PHE A O 1
ATOM 1661 N N . PHE A 1 219 ? 10.090 -3.796 3.428 1.00 98.62 219 PHE A N 1
ATOM 1662 C CA . PHE A 1 219 ? 11.183 -4.611 3.936 1.00 98.62 219 PHE A CA 1
ATOM 1663 C C . PHE A 1 219 ? 10.812 -5.112 5.328 1.00 98.62 219 PHE A C 1
ATOM 1665 O O . PHE A 1 219 ? 10.657 -4.308 6.250 1.00 98.62 219 PHE A O 1
ATOM 1672 N N . VAL A 1 220 ? 10.663 -6.427 5.472 1.00 98.12 220 VAL A N 1
ATOM 1673 C CA . VAL A 1 220 ? 10.322 -7.089 6.736 1.00 98.12 220 VAL A CA 1
ATOM 1674 C C . VAL A 1 220 ? 11.558 -7.730 7.363 1.00 98.12 220 VAL A C 1
ATOM 1676 O O . VAL A 1 220 ? 12.427 -8.252 6.661 1.00 98.12 220 VAL A O 1
ATOM 1679 N N . LYS A 1 221 ? 11.644 -7.719 8.695 1.00 97.69 221 LYS A N 1
ATOM 1680 C CA . LYS A 1 221 ? 12.678 -8.461 9.427 1.00 97.69 221 LYS A CA 1
ATOM 1681 C C . LYS A 1 221 ? 12.557 -9.969 9.155 1.00 97.69 221 LYS A C 1
ATOM 1683 O O . LYS A 1 221 ? 11.437 -10.475 9.064 1.00 97.69 221 LYS A O 1
ATOM 1688 N N . PRO A 1 222 ? 13.681 -10.705 9.113 1.00 94.94 222 PRO A N 1
ATOM 1689 C CA . PRO A 1 222 ? 13.644 -12.162 9.045 1.00 94.94 222 PRO A CA 1
ATOM 1690 C C . PRO A 1 222 ? 12.899 -12.769 10.238 1.00 94.94 222 PRO A C 1
ATOM 1692 O O . PRO A 1 222 ? 13.010 -12.270 11.359 1.00 94.94 222 PRO A O 1
ATOM 1695 N N . ASN A 1 223 ? 12.214 -13.893 10.012 1.00 91.56 223 ASN A N 1
ATOM 1696 C CA . ASN A 1 223 ? 11.482 -14.657 11.036 1.00 91.56 223 ASN A CA 1
ATOM 1697 C C . ASN A 1 223 ? 10.391 -13.861 11.786 1.00 91.56 223 ASN A C 1
ATOM 1699 O O . ASN A 1 223 ? 10.076 -14.190 12.930 1.00 91.56 223 ASN A O 1
ATOM 1703 N N . ILE A 1 224 ? 9.835 -12.814 11.170 1.00 93.56 224 ILE A N 1
ATOM 1704 C CA . ILE A 1 224 ? 8.681 -12.090 11.712 1.00 93.56 224 ILE A CA 1
ATOM 1705 C C . ILE A 1 224 ? 7.390 -12.908 11.552 1.00 93.56 224 ILE A C 1
ATOM 1707 O O . ILE A 1 224 ? 7.283 -13.747 10.654 1.00 93.56 224 ILE A O 1
ATOM 1711 N N . ASP A 1 225 ? 6.391 -12.627 12.388 1.00 95.62 225 ASP A N 1
ATOM 1712 C CA . ASP A 1 225 ? 5.014 -13.054 12.142 1.00 95.62 225 ASP A CA 1
ATOM 1713 C C . ASP A 1 225 ? 4.427 -12.286 10.946 1.00 95.62 225 ASP A C 1
ATOM 1715 O O . ASP A 1 225 ? 3.910 -11.175 11.069 1.00 95.62 225 ASP A O 1
ATOM 1719 N N . LEU A 1 226 ? 4.551 -12.877 9.757 1.00 95.31 226 LEU A N 1
ATOM 1720 C CA . LEU A 1 226 ? 4.083 -12.271 8.515 1.00 95.31 226 LEU A CA 1
ATOM 1721 C C . LEU A 1 226 ? 2.557 -12.104 8.492 1.00 95.31 226 LEU A C 1
ATOM 1723 O O . LEU A 1 226 ? 2.065 -11.127 7.931 1.00 95.31 226 LEU A O 1
ATOM 1727 N N . GLU A 1 227 ? 1.814 -13.038 9.091 1.00 95.19 227 GLU A N 1
ATOM 1728 C CA . GLU A 1 227 ? 0.351 -12.977 9.137 1.00 95.19 227 GLU A CA 1
ATOM 1729 C C . GLU A 1 227 ? -0.107 -11.812 10.014 1.00 95.19 227 GLU A C 1
ATOM 1731 O O . GLU A 1 227 ? -0.937 -11.019 9.566 1.00 95.19 227 GLU A O 1
ATOM 1736 N N . GLY A 1 228 ? 0.505 -11.637 11.190 1.00 96.88 228 GLY A N 1
ATOM 1737 C CA . GLY A 1 228 ? 0.251 -10.494 12.068 1.00 96.88 228 GLY A CA 1
ATOM 1738 C C . GLY A 1 228 ? 0.569 -9.148 11.410 1.00 96.88 228 GLY A C 1
ATOM 1739 O O . GLY A 1 228 ? -0.226 -8.210 11.494 1.00 96.88 228 GLY A O 1
ATOM 1740 N N . VAL A 1 229 ? 1.681 -9.053 10.668 1.00 97.12 229 VAL A N 1
ATOM 1741 C CA . VAL A 1 229 ? 2.023 -7.839 9.900 1.00 97.12 229 VAL A CA 1
ATOM 1742 C C . VAL A 1 229 ? 0.965 -7.539 8.839 1.00 97.12 229 VAL A C 1
ATOM 1744 O O . VAL A 1 229 ? 0.517 -6.399 8.715 1.00 97.12 229 VAL A O 1
ATOM 1747 N N . ILE A 1 230 ? 0.546 -8.545 8.067 1.00 96.44 230 ILE A N 1
ATOM 1748 C CA . ILE A 1 230 ? -0.481 -8.378 7.030 1.00 96.44 230 ILE A CA 1
ATOM 1749 C C . ILE A 1 230 ? -1.815 -7.971 7.658 1.00 96.44 230 ILE A C 1
ATOM 1751 O O . ILE A 1 230 ? -2.468 -7.058 7.155 1.00 96.44 230 ILE A O 1
ATOM 1755 N N . GLU A 1 231 ? -2.208 -8.610 8.759 1.00 96.81 231 GLU A N 1
ATOM 1756 C CA . GLU A 1 231 ? -3.436 -8.285 9.478 1.00 96.81 231 GLU A CA 1
ATOM 1757 C C . GLU A 1 231 ? -3.436 -6.833 9.966 1.00 96.81 231 GLU A C 1
ATOM 1759 O O . GLU A 1 231 ? -4.388 -6.104 9.678 1.00 96.81 231 GLU A O 1
ATOM 1764 N N . TYR A 1 232 ? -2.348 -6.377 10.589 1.00 97.94 232 TYR A N 1
ATOM 1765 C CA . TYR A 1 232 ? -2.207 -4.985 11.012 1.00 97.94 232 TYR A CA 1
ATOM 1766 C C . TYR A 1 232 ? -2.330 -4.010 9.828 1.00 97.94 232 TYR A C 1
ATOM 1768 O O . TYR A 1 232 ? -3.105 -3.045 9.852 1.00 97.94 232 TYR A O 1
ATOM 1776 N N . LEU A 1 233 ? -1.591 -4.277 8.746 1.00 97.44 233 LEU A N 1
ATOM 1777 C CA . LEU A 1 233 ? -1.578 -3.419 7.563 1.00 97.44 233 LEU A CA 1
ATOM 1778 C C . LEU A 1 233 ? -2.957 -3.344 6.894 1.00 97.44 233 LEU A C 1
ATOM 1780 O O . LEU A 1 233 ? -3.395 -2.250 6.529 1.00 97.44 233 LEU A O 1
ATOM 1784 N N . GLU A 1 234 ? -3.656 -4.470 6.747 1.00 96.06 234 GLU A N 1
ATOM 1785 C CA . GLU A 1 234 ? -4.940 -4.518 6.044 1.00 96.06 234 GLU A CA 1
ATOM 1786 C C . GLU A 1 234 ? -6.140 -4.128 6.927 1.00 96.06 234 GLU A C 1
ATOM 1788 O O . GLU A 1 234 ? -7.127 -3.638 6.375 1.00 96.06 234 GLU A O 1
ATOM 1793 N N . LYS A 1 235 ? -6.100 -4.311 8.256 1.00 96.00 235 LYS A N 1
ATOM 1794 C CA . LYS A 1 235 ? -7.306 -4.214 9.108 1.00 96.00 235 LYS A CA 1
ATOM 1795 C C . LYS A 1 235 ? -7.243 -3.218 10.264 1.00 96.00 235 LYS A C 1
ATOM 1797 O O . LYS A 1 235 ? -8.291 -2.691 10.621 1.00 96.00 235 LYS A O 1
ATOM 1802 N N . GLU A 1 236 ? -6.076 -2.962 10.852 1.00 96.88 236 GLU A N 1
ATOM 1803 C CA . GLU A 1 236 ? -5.989 -2.126 12.060 1.00 96.88 236 GLU A CA 1
ATOM 1804 C C . GLU A 1 236 ? -6.296 -0.652 11.736 1.00 96.88 236 GLU A C 1
ATOM 1806 O O . GLU A 1 236 ? -5.627 -0.080 10.867 1.00 96.88 236 GLU A O 1
ATOM 1811 N N . PRO A 1 237 ? -7.258 0.010 12.396 1.00 97.25 237 PRO A N 1
ATOM 1812 C CA . PRO A 1 237 ? -7.508 1.422 12.161 1.00 97.25 237 PRO A CA 1
ATOM 1813 C C . PRO A 1 237 ? -6.422 2.292 12.805 1.00 97.25 237 PRO A C 1
ATOM 1815 O O . PRO A 1 237 ? -6.181 2.229 14.010 1.00 97.25 237 PRO A O 1
ATOM 1818 N N . VAL A 1 238 ? -5.778 3.135 11.998 1.00 97.31 238 VAL A N 1
ATOM 1819 C CA . VAL A 1 238 ? -4.687 4.016 12.432 1.00 97.31 238 VAL A CA 1
ATOM 1820 C C . VAL A 1 238 ? -4.986 5.464 12.065 1.00 97.31 238 VAL A C 1
ATOM 1822 O O . VAL A 1 238 ? -5.286 5.778 10.914 1.00 97.31 238 VAL A O 1
ATOM 1825 N N . LEU A 1 239 ? -4.844 6.365 13.033 1.00 95.94 239 LEU A N 1
ATOM 1826 C CA . LEU A 1 239 ? -4.893 7.804 12.801 1.00 95.94 239 LEU A CA 1
ATOM 1827 C C . LEU A 1 239 ? -3.522 8.431 13.017 1.00 95.94 239 LEU A C 1
ATOM 1829 O O . LEU A 1 239 ? -2.951 8.364 14.106 1.00 95.94 239 LEU A O 1
ATOM 1833 N N . VAL A 1 240 ? -3.015 9.071 11.968 1.00 95.06 240 VAL A N 1
ATOM 1834 C CA . VAL A 1 240 ? -1.713 9.736 11.979 1.00 95.06 240 VAL A CA 1
ATOM 1835 C C . VAL A 1 240 ? -1.870 11.181 12.455 1.00 95.06 240 VAL A C 1
ATOM 1837 O O . VAL A 1 240 ? -2.673 11.943 11.909 1.00 95.06 240 VAL A O 1
ATOM 1840 N N . GLN A 1 241 ? -1.095 11.557 13.468 1.00 91.81 241 GLN A N 1
ATOM 1841 C CA . GLN A 1 241 ? -1.101 12.865 14.123 1.00 91.81 241 GLN A CA 1
ATOM 1842 C C . GLN A 1 241 ? 0.183 13.649 13.804 1.00 91.81 241 GLN A C 1
ATOM 1844 O O . GLN A 1 241 ? 1.236 13.055 13.548 1.00 91.81 241 GLN A O 1
ATOM 1849 N N . TRP A 1 242 ? 0.089 14.982 13.811 1.00 81.44 242 TRP A N 1
ATOM 1850 C CA . TRP A 1 242 ? 1.237 15.898 13.719 1.00 81.44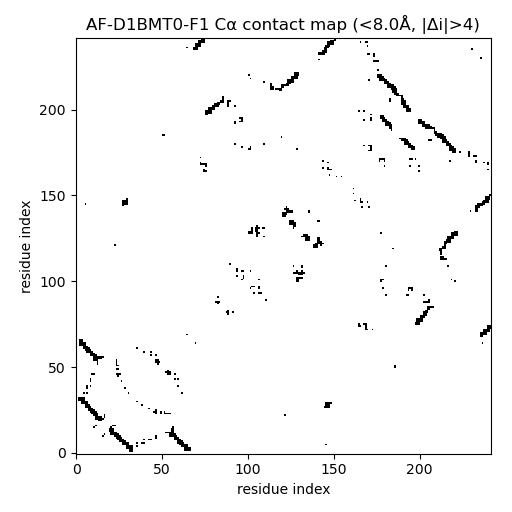 242 TRP A CA 1
ATOM 1851 C C . TRP A 1 242 ? 1.438 16.716 14.977 1.00 81.44 242 TRP A C 1
ATOM 1853 O O . TRP A 1 242 ? 0.421 17.191 15.533 1.00 81.44 242 TRP A O 1
#

pLDDT: mean 93.8, std 5.99, range [67.81, 98.69]

Radius of gyration: 17.36 Å; Cα contacts (8 Å, |Δi|>4): 537; chains: 1; bounding box: 44×36×40 Å

Mean predicted aligned error: 4.24 Å

Nearest PDB structures (foldseek):
  5flg-assembly1_A  TM=9.284E-01  e=1.288E-26  Bacillus subtilis
  5fll-assembly1_B  TM=9.261E-01  e=2.693E-26  Bacillus subtilis
  5fll-assembly1_A  TM=9.197E-01  e=3.046E-26  Bacillus subtilis
  5fm0-assembly1_B  TM=9.181E-01  e=3.147E-25  Bacillus subtilis
  5tva-assembly2_B  TM=8.681E-01  e=7.472E-23  Aquifex aeolicus

Secondary structure (DSSP, 8-state):
---EEEEEEEEEESS-GGGTPEEEEEEEEEEEGGGHHHHHHHHHHHHHT-TT---SEEEEEEEEEPGGGPEEEEPPEEEE---SSHHHHHHHHHHHH-SSSS-HHHHHHHHHHHHT-SS--SSEEEEETTT--B-S-TTT-B---SEE-TTGGGG-S-HHHHHHHHHHHHHHHSTTEEEEEEE--STT---EEEEETTEEEEES-SS-TT----EEEEEEPTT--HHHHHHHHHH--EEEE-